Protein AF-A0A970CC12-F1 (afdb_monomer)

Foldseek 3Di:
DDDDDDQQQADFDDDDDDDDDDDDDPPPDQDDDFDQQARQDPPDDPCNNQPQWTADPVPRDIFGFDQWLVLLLVLSVLSQQPQDDPVVSQVSQCCRTRVVPADPPSVVRSSCVSNSRDDDPDPGDHLDDCVLCVVQLQQQCCVPVVDRPVPDTDGNNVSVVVSVVGDCPGSSNVSSCLLPDDLVPDDPVCSVVSVVVVVVSPDDRNAHPVRVVLVVVLVVCVVVVHDPVVSVVVSVVD

Sequence (238 aa):
MPDGSGLPFLLTARDSPAAAQTTDAPVPSAGWALRGVPAFSLSRPVAKVLPRALRSASDGNAYAIDPSFRTVLLCLRRLNDPDRSDLEKLLFLAGRFFLGNTPPDPDRMFADFVAGGMPAEADEPPLMDFEQDAGAIYASFRQQYRIDLLAEDLHWLAFLALLAGLGEDTPVGARARLRALDENRVAPEDRARVRRMKEQVAIRPRVSRAEQALLRELDRRLMAGEDPADILTQLGEV

Secondary structure (DSSP, 8-state):
----------PPPPP--------------S---BTTBPP--TTS-HHHHS-SEEE-TTT--EEE---BHHHHHHHHHHHT-TTS-HHHHHHHHHHHTSTT---SSHHHHHHHHHTTTPPP--SS--S--TTTTHHHHHHHHHHHT---TTT---BHHHHHHHHHT--TTSHHHHHHHHHH--GGGS-HHHHHHHHHHHHHHPPPP---HHHHHHHHHHHHHHHTT--HHHHHHHHTT-

Structure (mmCIF, N/CA/C/O backbone):
data_AF-A0A970CC12-F1
#
_entry.id   AF-A0A970CC12-F1
#
loop_
_atom_site.group_PDB
_atom_site.id
_atom_site.type_symbol
_atom_site.label_atom_id
_atom_site.label_alt_id
_atom_site.label_comp_id
_atom_site.label_asym_id
_atom_site.label_entity_id
_atom_site.label_seq_id
_atom_site.pdbx_PDB_ins_code
_atom_site.Cartn_x
_atom_site.Cartn_y
_atom_site.Cartn_z
_atom_site.occupancy
_atom_site.B_iso_or_equiv
_atom_site.auth_seq_id
_atom_site.auth_comp_id
_atom_site.auth_asym_id
_atom_site.auth_atom_id
_atom_site.pdbx_PDB_model_num
ATOM 1 N N . MET A 1 1 ? 18.455 3.951 21.336 1.00 35.53 1 MET A N 1
ATOM 2 C CA . MET A 1 1 ? 17.340 3.126 20.844 1.00 35.53 1 MET A CA 1
ATOM 3 C C . MET A 1 1 ? 16.294 4.095 20.328 1.00 35.53 1 MET A C 1
ATOM 5 O O . MET A 1 1 ? 15.827 4.867 21.152 1.00 35.53 1 MET A O 1
ATOM 9 N N . PRO A 1 2 ? 16.033 4.160 19.015 1.00 30.59 2 PRO A N 1
ATOM 10 C CA . PRO A 1 2 ? 14.797 4.728 18.508 1.00 30.59 2 PRO A CA 1
ATOM 11 C C . PRO A 1 2 ? 13.974 3.633 17.805 1.00 30.59 2 PRO A C 1
ATOM 13 O O . PRO A 1 2 ? 14.355 3.125 16.755 1.00 30.59 2 PRO A O 1
ATOM 16 N N . ASP A 1 3 ? 12.939 3.194 18.509 1.00 29.33 3 ASP A N 1
ATOM 17 C CA . ASP A 1 3 ? 11.519 3.341 18.173 1.00 29.33 3 ASP A CA 1
ATOM 18 C C . ASP A 1 3 ? 11.037 2.801 16.814 1.00 29.33 3 ASP A C 1
ATOM 20 O O . ASP A 1 3 ? 11.384 3.293 15.737 1.00 29.33 3 ASP A O 1
ATOM 24 N N . GLY A 1 4 ? 10.157 1.795 16.912 1.00 32.72 4 GLY A N 1
ATOM 25 C CA . GLY A 1 4 ? 9.468 1.096 15.829 1.00 32.72 4 GLY A CA 1
ATOM 26 C C . GLY A 1 4 ? 8.607 2.009 14.960 1.00 32.72 4 GLY A C 1
ATOM 27 O O . GLY A 1 4 ? 7.389 2.096 15.108 1.00 32.72 4 GLY A O 1
ATOM 28 N N . SER A 1 5 ? 9.258 2.650 14.000 1.00 31.72 5 SER A N 1
ATOM 29 C CA . SER A 1 5 ? 8.632 3.419 12.935 1.00 31.72 5 SER A CA 1
ATOM 30 C C . SER A 1 5 ? 8.126 2.457 11.861 1.00 31.72 5 SER A C 1
ATOM 32 O O . SER A 1 5 ? 8.835 2.068 10.934 1.00 31.72 5 SER A O 1
ATOM 34 N N . GLY A 1 6 ? 6.859 2.059 11.999 1.00 31.06 6 GLY A N 1
ATOM 35 C CA . GLY A 1 6 ? 6.089 1.548 10.872 1.00 31.06 6 GLY A CA 1
ATOM 36 C C . GLY A 1 6 ? 6.141 2.569 9.735 1.00 31.06 6 GLY A C 1
ATOM 37 O O . GLY A 1 6 ? 5.898 3.755 9.947 1.00 31.06 6 GLY A O 1
ATOM 38 N N . LEU A 1 7 ? 6.520 2.116 8.544 1.00 30.47 7 LEU A N 1
ATOM 39 C CA . LEU A 1 7 ? 6.669 2.972 7.371 1.00 30.47 7 LEU A CA 1
ATOM 40 C C . LEU A 1 7 ? 5.312 3.626 7.019 1.00 30.47 7 LEU A C 1
ATOM 42 O O . LEU A 1 7 ? 4.350 2.898 6.748 1.00 30.47 7 LEU A O 1
ATOM 46 N N . PRO A 1 8 ? 5.202 4.969 6.991 1.00 31.91 8 PRO A N 1
ATOM 47 C CA . PRO A 1 8 ? 3.985 5.645 6.563 1.00 31.91 8 PRO A CA 1
ATOM 48 C C . PRO A 1 8 ? 3.931 5.628 5.027 1.00 31.91 8 PRO A C 1
ATOM 50 O O . PRO A 1 8 ? 4.721 6.289 4.359 1.00 31.91 8 PRO A O 1
ATOM 53 N N . PHE A 1 9 ? 3.029 4.838 4.439 1.00 39.31 9 PHE A N 1
ATOM 54 C CA . PHE A 1 9 ? 2.869 4.719 2.978 1.00 39.31 9 PHE A CA 1
ATOM 55 C C . PHE A 1 9 ? 1.484 5.149 2.523 1.00 39.31 9 PHE A C 1
ATOM 57 O O . PHE A 1 9 ? 0.652 4.300 2.203 1.00 39.31 9 PHE A O 1
ATOM 64 N N . LEU A 1 10 ? 1.173 6.441 2.600 1.00 40.72 10 LEU A N 1
ATOM 65 C CA . LEU A 1 10 ? -0.215 6.878 2.507 1.00 40.72 10 LEU A CA 1
ATOM 66 C C . LEU A 1 10 ? -0.316 8.181 1.712 1.00 40.72 10 LEU A C 1
ATOM 68 O O . LEU A 1 10 ? 0.445 9.114 1.933 1.00 40.72 10 LEU A O 1
ATOM 72 N N . LEU A 1 11 ? -1.229 8.189 0.737 1.00 37.44 11 LEU A N 1
ATOM 73 C CA . LEU A 1 11 ? -1.559 9.358 -0.074 1.00 37.44 11 LEU A CA 1
ATOM 74 C C . LEU A 1 11 ? -2.307 10.362 0.822 1.00 37.44 11 LEU A C 1
ATOM 76 O O . LEU A 1 11 ? -3.365 10.026 1.362 1.00 37.44 11 LEU A O 1
ATOM 80 N N . THR A 1 12 ? -1.740 11.549 0.983 1.00 35.66 12 THR A N 1
ATOM 81 C CA . THR A 1 12 ? -2.232 12.677 1.791 1.00 35.66 12 THR A CA 1
ATOM 82 C C . THR A 1 12 ? -2.980 13.670 0.893 1.00 35.66 12 THR A C 1
ATOM 84 O O . THR A 1 12 ? -2.784 13.689 -0.330 1.00 35.66 12 THR A O 1
ATOM 87 N N . ALA A 1 13 ? -3.912 14.444 1.451 1.00 34.72 13 ALA A N 1
ATOM 88 C CA . ALA A 1 13 ? -4.721 15.386 0.681 1.00 34.72 13 ALA A CA 1
ATOM 89 C C . ALA A 1 13 ? -4.147 16.798 0.793 1.00 34.72 13 ALA A C 1
ATOM 91 O O . ALA A 1 13 ? -4.058 17.369 1.868 1.00 34.72 13 ALA A O 1
ATOM 92 N N . ARG A 1 14 ? -3.880 17.431 -0.353 1.00 33.31 14 ARG A N 1
ATOM 93 C CA . ARG A 1 14 ? -3.663 18.880 -0.399 1.00 33.31 14 ARG A CA 1
ATOM 94 C C . ARG A 1 14 ? -4.909 19.616 0.092 1.00 33.31 14 ARG A C 1
ATOM 96 O O . ARG A 1 14 ? -5.953 19.556 -0.557 1.00 33.31 14 ARG A O 1
ATOM 103 N N . ASP A 1 15 ? -4.762 20.401 1.150 1.00 30.66 15 ASP A N 1
ATOM 104 C CA . ASP A 1 15 ? -5.733 21.433 1.492 1.00 30.66 15 ASP A CA 1
ATOM 105 C C . ASP A 1 15 ? -5.682 22.572 0.453 1.00 30.66 15 ASP A C 1
ATOM 107 O O . ASP A 1 15 ? -4.636 23.153 0.150 1.00 30.66 15 ASP A O 1
ATOM 111 N N . SER A 1 16 ? -6.838 22.923 -0.102 1.00 29.50 16 SER A N 1
ATOM 112 C CA . SER A 1 16 ? -7.064 24.224 -0.735 1.00 29.50 16 SER A CA 1
ATOM 113 C C . SER A 1 16 ? -8.418 24.766 -0.285 1.00 29.50 16 SER A C 1
ATOM 115 O O . SER A 1 16 ? -9.422 24.056 -0.397 1.00 29.50 16 SER A O 1
ATOM 117 N N . PRO A 1 17 ? -8.490 26.008 0.227 1.00 39.06 17 PRO A N 1
ATOM 118 C CA . PRO A 1 17 ? -9.755 26.646 0.539 1.00 39.06 17 PRO A CA 1
ATOM 119 C C . PRO A 1 17 ? -10.372 27.258 -0.726 1.00 39.06 17 PRO A C 1
ATOM 121 O O . PRO A 1 17 ? -9.686 27.717 -1.637 1.00 39.06 17 PRO A O 1
ATOM 124 N N . ALA A 1 18 ? -11.701 27.254 -0.769 1.00 36.44 18 ALA A N 1
ATOM 125 C CA . ALA A 1 18 ? -12.499 27.746 -1.880 1.00 36.44 18 ALA A CA 1
ATOM 126 C C . ALA A 1 18 ? -12.473 29.281 -2.009 1.00 36.44 18 ALA A C 1
ATOM 128 O O . ALA A 1 18 ? -12.724 29.978 -1.030 1.00 36.44 18 ALA A O 1
ATOM 129 N N . ALA A 1 19 ? -12.309 29.787 -3.236 1.00 28.11 19 ALA A N 1
ATOM 130 C CA . ALA A 1 19 ? -13.084 30.904 -3.788 1.00 28.11 19 ALA A CA 1
ATOM 131 C C . 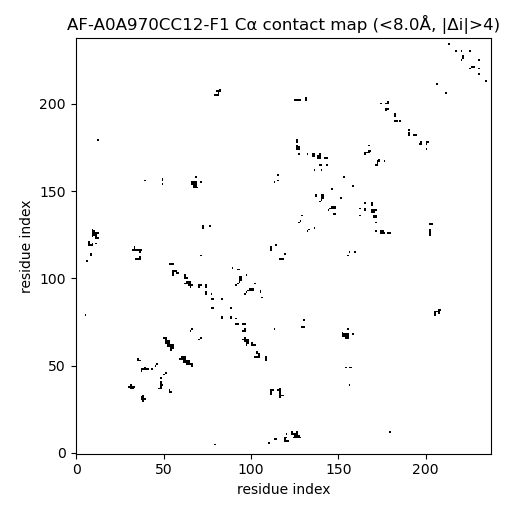ALA A 1 19 ? -12.858 31.005 -5.305 1.00 28.11 19 ALA A C 1
ATOM 133 O O . ALA A 1 19 ? -11.742 30.871 -5.799 1.00 28.11 19 ALA A O 1
ATOM 134 N N . ALA A 1 20 ? -13.942 31.238 -6.041 1.00 38.50 20 ALA A N 1
ATOM 135 C CA . ALA A 1 20 ? -13.957 31.382 -7.487 1.00 38.50 20 ALA A CA 1
ATOM 136 C C . ALA A 1 20 ? -13.045 32.519 -7.981 1.00 38.50 20 ALA A C 1
ATOM 138 O O . ALA A 1 20 ? -13.182 33.663 -7.549 1.00 38.50 20 ALA A O 1
ATOM 139 N N . GLN A 1 21 ? -12.182 32.197 -8.944 1.00 28.36 21 GLN A N 1
ATOM 140 C CA . GLN A 1 21 ? -11.724 33.077 -10.018 1.00 28.36 21 GLN A CA 1
ATOM 141 C C . GLN A 1 21 ? -11.066 32.208 -11.095 1.00 28.36 21 GLN A C 1
ATOM 143 O O . GLN A 1 21 ? -10.241 31.348 -10.801 1.00 28.36 21 GLN A O 1
ATOM 148 N N . THR A 1 22 ? -11.490 32.402 -12.340 1.00 39.34 22 THR A N 1
ATOM 149 C CA . THR A 1 22 ? -10.873 31.853 -13.550 1.00 39.34 22 THR A CA 1
ATOM 150 C C . THR A 1 22 ? -9.410 32.271 -13.624 1.00 39.34 22 THR A C 1
ATOM 152 O O . THR A 1 22 ? -9.101 33.343 -14.137 1.00 39.34 22 THR A O 1
ATOM 155 N N . THR A 1 23 ? -8.526 31.410 -13.137 1.00 30.52 23 THR A N 1
ATOM 156 C CA . THR A 1 23 ? -7.091 31.495 -13.383 1.00 30.52 23 THR A CA 1
ATOM 157 C C . THR A 1 23 ? -6.570 30.073 -13.498 1.00 30.52 23 THR A C 1
ATOM 159 O O . THR A 1 23 ? -6.829 29.242 -12.632 1.00 30.52 23 THR A O 1
ATOM 162 N N . ASP A 1 24 ? -5.909 29.821 -14.622 1.00 31.23 24 ASP A N 1
ATOM 163 C CA . ASP A 1 24 ? -5.143 28.636 -15.000 1.00 31.23 24 ASP A CA 1
ATOM 164 C C . ASP A 1 24 ? -4.677 27.814 -13.782 1.00 31.23 24 ASP A C 1
ATOM 166 O O . ASP A 1 24 ? -3.730 28.180 -13.082 1.00 31.23 24 ASP A O 1
ATOM 170 N N . ALA A 1 25 ? -5.393 26.726 -13.476 1.00 26.36 25 ALA A N 1
ATOM 171 C CA . ALA A 1 25 ? -4.950 25.789 -12.454 1.00 26.36 25 ALA A CA 1
ATOM 172 C C . ALA A 1 25 ? -3.634 25.182 -12.956 1.00 26.36 25 ALA A C 1
ATOM 174 O O . ALA A 1 25 ? -3.619 24.647 -14.068 1.00 26.36 25 ALA A O 1
ATOM 175 N N . PRO A 1 26 ? -2.525 25.245 -12.197 1.00 29.31 26 PRO A N 1
ATOM 176 C CA . PRO A 1 26 ? -1.284 24.670 -12.670 1.00 29.31 26 PRO A CA 1
ATOM 177 C C . PRO A 1 26 ? -1.488 23.162 -12.784 1.00 29.31 26 PRO A C 1
ATOM 179 O O . PRO A 1 26 ? -1.600 22.454 -11.781 1.00 29.31 26 PRO A O 1
ATOM 182 N N . VAL A 1 27 ? -1.540 22.675 -14.024 1.00 31.31 27 VAL A N 1
ATOM 183 C CA . VAL A 1 27 ? -1.312 21.267 -14.344 1.00 31.31 27 VAL A CA 1
ATOM 184 C C . VAL A 1 27 ? -0.022 20.888 -13.612 1.00 31.31 27 VAL A C 1
ATOM 186 O O . VAL A 1 27 ? 0.997 21.541 -13.860 1.00 31.31 27 VAL A O 1
ATOM 189 N N . PRO A 1 28 ? -0.028 19.920 -12.674 1.00 32.25 28 PRO A N 1
ATOM 190 C CA . PRO A 1 28 ? 1.183 19.571 -11.951 1.00 32.25 28 PRO A CA 1
ATOM 191 C C . PRO A 1 28 ? 2.231 19.153 -12.981 1.00 32.25 28 PRO A C 1
ATOM 193 O O . PRO A 1 28 ? 2.043 18.206 -13.748 1.00 32.25 28 PRO A O 1
ATOM 196 N N . SER A 1 29 ? 3.291 19.952 -13.062 1.00 34.06 29 SER A N 1
ATOM 197 C CA . SER A 1 29 ? 4.298 19.855 -14.101 1.00 34.06 29 SER A CA 1
ATOM 198 C C . SER A 1 29 ? 4.995 18.502 -14.020 1.00 34.06 29 SER A C 1
ATOM 200 O O . SER A 1 29 ? 5.514 18.081 -12.986 1.00 34.06 29 SER A O 1
ATOM 202 N N . ALA A 1 30 ? 4.984 17.800 -15.151 1.00 38.66 30 ALA A N 1
ATOM 203 C CA . ALA A 1 30 ? 5.699 16.556 -15.357 1.00 38.66 30 ALA A CA 1
ATOM 204 C C . ALA A 1 30 ? 7.206 16.788 -15.161 1.00 38.66 30 ALA A C 1
ATOM 206 O O . ALA A 1 30 ? 7.888 17.316 -16.037 1.00 38.66 30 ALA A O 1
ATOM 207 N N . GLY A 1 31 ? 7.728 16.402 -13.997 1.00 35.94 31 GLY A N 1
ATOM 208 C CA . GLY A 1 31 ? 9.137 16.603 -13.675 1.00 35.94 31 GLY A CA 1
ATOM 209 C C . GLY A 1 31 ? 9.559 16.007 -12.338 1.00 35.94 31 GLY A C 1
ATOM 210 O O . GLY A 1 31 ? 10.237 16.674 -11.570 1.00 35.94 31 GLY A O 1
ATOM 211 N N . TRP A 1 32 ? 9.166 14.771 -12.026 1.00 39.62 32 TRP A N 1
ATOM 212 C CA . TRP A 1 32 ? 9.593 14.126 -10.784 1.00 39.62 32 TRP A CA 1
ATOM 213 C C . TRP A 1 32 ? 10.889 13.335 -11.003 1.00 39.62 32 TRP A C 1
ATOM 215 O O . TRP A 1 32 ? 10.886 12.211 -11.483 1.00 39.62 32 TRP A O 1
ATOM 225 N N . ALA A 1 33 ? 12.043 13.915 -10.692 1.00 36.12 33 ALA A N 1
ATOM 226 C CA . ALA A 1 33 ? 13.248 13.120 -10.470 1.00 36.12 33 ALA A CA 1
ATOM 227 C C . ALA A 1 33 ? 13.437 13.006 -8.961 1.00 36.12 33 ALA A C 1
ATOM 229 O O . ALA A 1 33 ? 13.822 13.980 -8.318 1.00 36.12 33 ALA A O 1
ATOM 230 N N . LEU A 1 34 ? 13.128 11.840 -8.394 1.00 42.06 34 LEU A N 1
ATOM 231 C CA . LEU A 1 34 ? 13.179 11.638 -6.954 1.00 42.06 34 LEU A CA 1
ATOM 232 C C . LEU A 1 34 ? 13.952 10.357 -6.604 1.00 42.06 34 LEU A C 1
ATOM 234 O O . LEU A 1 34 ? 13.791 9.323 -7.242 1.00 42.06 34 LEU A O 1
ATOM 238 N N . ARG A 1 35 ? 14.865 10.492 -5.633 1.00 52.12 35 ARG A N 1
ATOM 239 C CA . ARG A 1 35 ? 15.719 9.470 -4.984 1.00 52.12 35 ARG A CA 1
ATOM 240 C C . ARG A 1 35 ? 15.737 8.087 -5.653 1.00 52.12 35 ARG A C 1
ATOM 242 O O . ARG A 1 35 ? 15.016 7.183 -5.261 1.00 52.12 35 ARG A O 1
ATOM 249 N N . GLY A 1 36 ? 16.598 7.913 -6.656 1.00 54.62 36 GLY A N 1
ATOM 250 C CA . GLY A 1 36 ? 16.910 6.596 -7.234 1.00 54.62 36 GLY A CA 1
ATOM 251 C C . GLY A 1 36 ? 15.789 5.911 -8.034 1.00 54.62 36 GLY A C 1
ATOM 252 O O . GLY A 1 36 ? 16.096 4.992 -8.795 1.00 54.62 36 GLY A O 1
ATOM 253 N N . VAL A 1 37 ? 14.535 6.371 -7.941 1.00 57.72 37 VAL A N 1
ATOM 254 C CA . VAL A 1 37 ? 13.394 5.885 -8.726 1.00 57.72 37 VAL A CA 1
ATOM 255 C C . VAL A 1 37 ? 13.162 6.839 -9.906 1.00 57.72 37 VAL A C 1
ATOM 257 O O . VAL A 1 37 ? 12.995 8.046 -9.731 1.00 57.72 37 VAL A O 1
ATOM 260 N N . PRO A 1 38 ? 13.207 6.346 -11.149 1.00 61.50 38 PRO A N 1
ATOM 261 C CA . PRO A 1 38 ? 13.155 7.212 -12.315 1.00 61.50 38 PRO A CA 1
ATOM 262 C C . PRO A 1 38 ? 11.743 7.726 -12.602 1.00 61.50 38 PRO A C 1
ATOM 264 O O . PRO A 1 38 ? 10.789 6.956 -12.556 1.00 61.50 38 PRO A O 1
ATOM 267 N N . ALA A 1 39 ? 11.652 8.996 -13.019 1.00 64.19 39 ALA A N 1
ATOM 268 C CA . ALA A 1 39 ? 10.413 9.622 -13.480 1.00 64.19 39 ALA A CA 1
ATOM 269 C C . ALA A 1 39 ? 9.620 8.748 -14.463 1.00 64.19 39 ALA A C 1
ATOM 271 O O . ALA A 1 39 ? 10.160 8.354 -15.504 1.00 64.19 39 ALA A O 1
ATOM 272 N N . PHE A 1 40 ? 8.335 8.522 -14.182 1.00 71.81 40 PHE A N 1
ATOM 273 C CA . PHE A 1 40 ? 7.405 7.822 -15.054 1.00 71.81 40 PHE A CA 1
ATOM 274 C C . PHE A 1 40 ? 7.180 8.690 -16.277 1.00 71.81 40 PHE A C 1
ATOM 276 O O . PHE A 1 40 ? 6.662 9.803 -16.201 1.00 71.81 40 PHE A O 1
ATOM 283 N N . SER A 1 41 ? 7.667 8.201 -17.409 1.00 79.44 41 SER A N 1
ATOM 284 C CA . SER A 1 41 ? 7.795 8.983 -18.625 1.00 79.44 41 SER A CA 1
ATOM 285 C C . SER A 1 41 ? 7.592 8.078 -19.823 1.00 79.44 41 SER A C 1
ATOM 287 O O . SER A 1 41 ? 8.348 7.135 -20.027 1.00 79.44 41 SER A O 1
ATOM 289 N N . LEU A 1 42 ? 6.592 8.391 -20.644 1.00 85.69 42 LEU A N 1
ATOM 290 C CA . LEU A 1 42 ? 6.291 7.613 -21.847 1.00 85.69 42 LEU A CA 1
ATOM 291 C C . LEU A 1 42 ? 7.337 7.792 -22.958 1.00 85.69 42 LEU A C 1
ATOM 293 O O . LEU A 1 42 ? 7.384 6.993 -23.886 1.00 85.69 42 LEU A O 1
ATOM 297 N N . SER A 1 43 ? 8.185 8.821 -22.873 1.00 88.88 43 SER A N 1
ATOM 298 C CA . SER A 1 43 ? 9.258 9.070 -23.843 1.00 88.88 43 SER A CA 1
ATOM 299 C C . SER A 1 43 ? 10.569 8.359 -23.500 1.00 88.88 43 SER A C 1
ATOM 301 O O . SER A 1 43 ? 11.507 8.380 -24.297 1.00 88.88 43 SER A O 1
ATOM 303 N N . ARG A 1 44 ? 10.667 7.731 -22.322 1.00 85.25 44 ARG A N 1
ATOM 304 C CA . ARG A 1 44 ? 11.861 6.997 -21.888 1.00 85.25 44 ARG A CA 1
ATOM 305 C C . ARG A 1 44 ? 11.733 5.501 -22.187 1.00 85.25 44 ARG A C 1
ATOM 307 O O . ARG A 1 44 ? 10.626 4.969 -22.198 1.00 85.25 44 ARG A O 1
ATOM 314 N N . PRO A 1 45 ? 12.861 4.787 -22.366 1.00 86.31 45 PRO A N 1
ATOM 315 C CA . PRO A 1 45 ? 12.834 3.335 -22.504 1.00 86.31 45 PRO A CA 1
ATOM 316 C C . PRO A 1 45 ? 12.153 2.673 -21.304 1.00 86.31 45 PRO A C 1
ATOM 318 O O . PRO A 1 45 ? 12.401 3.069 -20.166 1.00 86.31 45 PRO A O 1
ATOM 321 N N . VAL A 1 46 ? 11.385 1.607 -21.540 1.00 85.44 46 VAL A N 1
ATOM 322 C CA . VAL A 1 46 ? 10.642 0.880 -20.492 1.00 85.44 46 VAL A CA 1
ATOM 323 C C . VAL A 1 46 ? 11.536 0.496 -19.311 1.00 85.44 46 VAL A C 1
ATOM 325 O O . VAL A 1 46 ? 11.162 0.723 -18.170 1.00 85.44 46 VAL A O 1
ATOM 328 N N . ALA A 1 47 ? 12.759 0.019 -19.558 1.00 84.25 47 ALA A N 1
ATOM 329 C CA . ALA A 1 47 ? 13.703 -0.355 -18.497 1.00 84.25 47 ALA A CA 1
ATOM 330 C C . ALA A 1 47 ? 14.146 0.820 -17.600 1.00 84.25 47 ALA A C 1
ATOM 332 O O . ALA A 1 47 ? 14.617 0.610 -16.484 1.00 84.25 47 ALA A O 1
ATOM 333 N N . LYS A 1 48 ? 14.023 2.060 -18.089 1.00 81.50 48 LYS A N 1
ATOM 334 C CA . LYS A 1 48 ? 14.271 3.287 -17.325 1.00 81.50 48 LYS A CA 1
ATOM 335 C C . LYS A 1 48 ? 13.020 3.816 -16.640 1.00 81.50 48 LYS A C 1
ATOM 337 O O . LYS A 1 48 ? 13.163 4.732 -15.857 1.00 81.50 48 LYS A O 1
ATOM 342 N 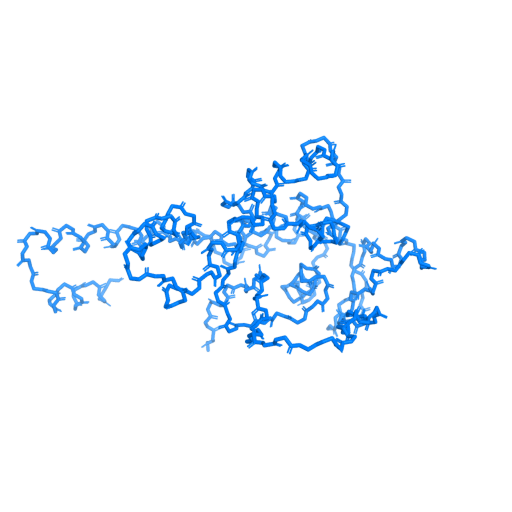N . VAL A 1 49 ? 11.834 3.308 -16.949 1.00 85.38 49 VAL A N 1
ATOM 343 C CA . VAL A 1 49 ? 10.557 3.752 -16.365 1.00 85.38 49 VAL A CA 1
ATOM 344 C C . VAL A 1 49 ? 10.058 2.738 -15.343 1.00 85.38 49 VAL A C 1
ATOM 346 O O . VAL 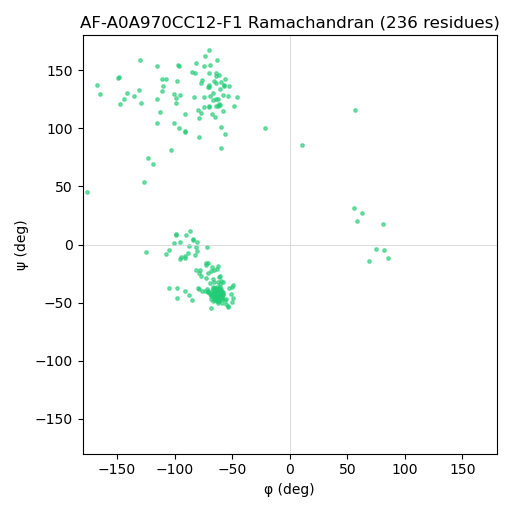A 1 49 ? 9.534 3.106 -14.302 1.00 85.38 49 VAL A O 1
ATOM 349 N N . LEU A 1 50 ? 10.260 1.457 -15.638 1.00 91.44 50 LEU A N 1
ATOM 350 C CA . LEU A 1 50 ? 9.820 0.296 -14.878 1.00 91.44 50 LEU A CA 1
ATOM 351 C C . LEU A 1 50 ? 11.060 -0.551 -14.530 1.00 91.44 50 LEU A C 1
ATOM 353 O O . LEU A 1 50 ? 11.338 -1.555 -15.198 1.00 91.44 50 LEU A O 1
ATOM 357 N N . PRO A 1 51 ? 11.887 -0.097 -13.566 1.00 92.19 51 PRO A N 1
ATOM 358 C CA . PRO A 1 51 ? 13.146 -0.748 -13.244 1.00 92.19 51 PRO A CA 1
ATOM 359 C C . PRO A 1 51 ? 12.916 -2.099 -12.557 1.00 92.19 51 PRO A C 1
ATOM 361 O O . PRO A 1 51 ? 12.155 -2.211 -11.604 1.00 92.19 51 PRO A O 1
ATOM 364 N N . ARG A 1 52 ? 13.662 -3.120 -12.990 1.00 95.12 52 ARG A N 1
ATOM 365 C CA . ARG A 1 52 ? 13.722 -4.439 -12.323 1.00 95.12 52 ARG A CA 1
ATOM 366 C C . ARG A 1 52 ? 14.951 -4.605 -11.425 1.00 95.12 52 ARG A C 1
ATOM 368 O O . ARG A 1 52 ? 15.245 -5.704 -10.970 1.00 95.12 52 ARG A O 1
ATOM 375 N N . ALA A 1 53 ? 15.688 -3.520 -11.210 1.00 94.56 53 ALA A N 1
ATOM 376 C CA . ALA A 1 53 ? 16.803 -3.451 -10.283 1.00 94.56 53 ALA A CA 1
ATOM 377 C C . ALA A 1 53 ? 16.909 -2.038 -9.704 1.00 94.56 53 ALA A C 1
ATOM 379 O O . ALA A 1 53 ? 16.679 -1.058 -10.416 1.00 94.56 53 ALA A O 1
ATOM 380 N N . LEU A 1 54 ? 17.285 -1.944 -8.434 1.00 92.00 54 LEU A N 1
ATOM 381 C CA . LEU A 1 54 ? 17.486 -0.691 -7.709 1.00 92.00 54 LEU A CA 1
ATOM 382 C C . LEU A 1 54 ? 18.955 -0.550 -7.321 1.00 92.00 54 LEU A C 1
ATOM 384 O O . LEU A 1 54 ? 19.659 -1.548 -7.184 1.00 92.00 54 LEU A O 1
ATOM 388 N N . ARG A 1 55 ? 19.430 0.685 -7.158 1.00 91.75 55 ARG A N 1
ATOM 389 C CA . ARG A 1 55 ? 20.799 0.949 -6.702 1.00 91.75 55 ARG A CA 1
ATOM 390 C C . ARG A 1 55 ? 20.802 1.297 -5.223 1.00 91.75 55 ARG A C 1
ATOM 392 O O . ARG A 1 55 ? 20.043 2.175 -4.822 1.00 91.75 55 ARG A O 1
ATOM 399 N N . SER A 1 56 ? 21.656 0.630 -4.456 1.00 92.62 56 SER A N 1
ATOM 400 C CA . SER A 1 56 ? 21.889 0.965 -3.053 1.00 92.62 56 SER A CA 1
ATOM 401 C C . SER A 1 56 ? 22.645 2.286 -2.951 1.00 92.62 56 SER A C 1
ATOM 403 O O . SER A 1 56 ? 23.592 2.536 -3.705 1.00 92.62 56 SER A O 1
ATOM 405 N N . ALA A 1 57 ? 22.228 3.143 -2.019 1.00 89.31 57 ALA A N 1
ATOM 406 C CA . ALA A 1 57 ? 22.953 4.378 -1.730 1.00 89.31 57 ALA A CA 1
ATOM 407 C C . ALA A 1 57 ? 24.200 4.119 -0.869 1.00 89.31 57 ALA A C 1
ATOM 409 O O . ALA A 1 57 ? 25.120 4.935 -0.873 1.00 89.31 57 ALA A O 1
ATOM 410 N N . SER A 1 58 ? 24.226 2.998 -0.144 1.00 91.62 58 SER A N 1
ATOM 411 C CA . SER A 1 58 ? 25.305 2.640 0.777 1.00 91.62 58 SER A CA 1
ATOM 412 C C . SER A 1 58 ? 26.530 2.066 0.066 1.00 91.62 58 SER A C 1
ATOM 414 O O . SER A 1 58 ? 27.649 2.367 0.472 1.00 91.62 58 SER A O 1
ATOM 416 N N . ASP A 1 59 ? 26.346 1.261 -0.986 1.00 93.94 59 ASP A N 1
ATOM 417 C CA . ASP A 1 59 ? 27.462 0.619 -1.701 1.00 93.94 59 ASP A CA 1
ATOM 418 C C . ASP A 1 59 ? 27.498 0.887 -3.220 1.00 93.94 59 ASP A C 1
ATOM 420 O O . ASP A 1 59 ? 28.457 0.513 -3.895 1.00 93.94 59 ASP A O 1
ATOM 424 N N . GLY A 1 60 ? 26.478 1.554 -3.774 1.00 91.88 60 GLY A N 1
ATOM 425 C CA . GLY A 1 60 ? 26.380 1.890 -5.199 1.00 91.88 60 GLY A CA 1
ATOM 426 C C . GLY A 1 60 ? 26.027 0.717 -6.127 1.00 91.88 60 GLY A C 1
ATOM 427 O O . GLY A 1 60 ? 25.829 0.927 -7.338 1.00 91.88 60 GLY A O 1
ATOM 428 N N . ASN A 1 61 ? 25.914 -0.503 -5.596 1.00 94.44 61 ASN A N 1
ATOM 429 C CA . ASN A 1 61 ? 25.640 -1.709 -6.367 1.00 94.44 61 ASN A CA 1
ATOM 430 C C . ASN A 1 61 ? 24.174 -1.770 -6.805 1.00 94.44 61 ASN A C 1
ATOM 432 O O . ASN A 1 61 ? 23.279 -1.183 -6.194 1.00 94.44 61 ASN A O 1
ATOM 436 N N . ALA A 1 62 ? 23.931 -2.472 -7.915 1.00 94.44 62 ALA A N 1
ATOM 437 C CA . ALA A 1 62 ? 22.588 -2.713 -8.426 1.00 94.44 62 ALA A CA 1
ATOM 438 C C . ALA A 1 62 ? 22.069 -4.069 -7.935 1.00 94.44 62 ALA A C 1
ATOM 440 O O . ALA A 1 62 ? 22.712 -5.097 -8.138 1.00 94.44 62 ALA A O 1
ATOM 441 N N . TYR A 1 63 ? 20.874 -4.061 -7.359 1.00 95.56 63 TYR A N 1
ATOM 442 C CA . TYR A 1 63 ? 20.200 -5.221 -6.795 1.00 95.56 63 TYR A CA 1
ATOM 443 C C . TYR A 1 63 ? 18.932 -5.507 -7.586 1.00 95.56 63 TYR A C 1
ATOM 445 O O . TYR A 1 63 ? 18.099 -4.617 -7.760 1.00 95.56 63 TYR A O 1
ATOM 453 N N . ALA A 1 64 ? 18.798 -6.734 -8.091 1.00 97.19 64 ALA A N 1
ATOM 454 C CA . ALA A 1 64 ? 17.586 -7.173 -8.771 1.00 97.19 64 ALA A CA 1
ATOM 455 C C . ALA A 1 64 ? 16.403 -7.190 -7.797 1.00 97.19 64 ALA A C 1
ATOM 457 O O . ALA A 1 64 ? 16.562 -7.521 -6.623 1.00 97.19 64 ALA A O 1
ATOM 458 N N . ILE A 1 65 ? 15.222 -6.849 -8.305 1.00 97.19 65 ILE A N 1
ATOM 459 C CA . ILE A 1 65 ? 13.984 -6.851 -7.532 1.00 97.19 65 ILE A CA 1
ATOM 460 C C . ILE A 1 65 ? 12.880 -7.603 -8.273 1.00 97.19 65 ILE A C 1
ATOM 462 O O . ILE A 1 65 ? 12.913 -7.736 -9.501 1.00 97.19 65 ILE A O 1
ATOM 466 N N . ASP A 1 66 ? 11.869 -8.046 -7.534 1.00 98.12 66 ASP A N 1
ATOM 467 C CA . ASP A 1 66 ? 10.564 -8.383 -8.094 1.00 98.12 66 ASP A CA 1
ATOM 468 C C . ASP A 1 66 ? 9.603 -7.190 -7.934 1.00 98.12 66 ASP A C 1
ATOM 470 O O . ASP A 1 66 ? 9.043 -6.981 -6.853 1.00 98.12 66 ASP A O 1
ATOM 474 N N . PRO A 1 67 ? 9.401 -6.396 -9.002 1.00 96.94 67 PRO A N 1
ATOM 475 C CA . PRO A 1 67 ? 8.595 -5.191 -8.940 1.00 96.94 67 PRO A CA 1
ATOM 476 C C . PRO A 1 67 ? 7.103 -5.449 -9.180 1.00 96.94 67 PRO A C 1
ATOM 478 O O . PRO A 1 67 ? 6.376 -4.486 -9.426 1.00 96.94 67 PRO A O 1
ATOM 481 N N . SER A 1 68 ? 6.624 -6.700 -9.193 1.00 98.00 68 SER A N 1
ATOM 482 C CA . SER A 1 68 ? 5.187 -6.965 -9.332 1.00 98.00 68 SER A CA 1
ATOM 483 C C . SER A 1 68 ? 4.411 -6.256 -8.221 1.00 98.00 68 SER A C 1
ATOM 485 O O . SER A 1 68 ? 4.792 -6.297 -7.046 1.00 98.00 68 SER A O 1
ATOM 487 N N . PHE A 1 69 ? 3.284 -5.632 -8.566 1.00 97.81 69 PHE A N 1
ATOM 488 C CA . PHE A 1 69 ? 2.425 -5.007 -7.564 1.00 97.81 69 PHE A CA 1
ATOM 489 C C . PHE A 1 69 ? 1.959 -6.020 -6.508 1.00 97.81 69 PHE A C 1
ATOM 491 O O . PHE A 1 69 ? 1.859 -5.678 -5.335 1.00 97.81 69 PHE A O 1
ATOM 498 N N . ARG A 1 70 ? 1.765 -7.293 -6.885 1.00 97.62 70 ARG A N 1
ATOM 499 C CA . ARG A 1 70 ? 1.395 -8.370 -5.952 1.00 97.62 70 ARG A CA 1
ATOM 500 C C . ARG A 1 70 ? 2.493 -8.618 -4.928 1.00 97.62 70 ARG A C 1
ATOM 502 O O . ARG A 1 70 ? 2.205 -8.824 -3.752 1.00 97.62 70 ARG A O 1
ATOM 509 N N . THR A 1 71 ? 3.745 -8.582 -5.373 1.00 97.94 71 THR A N 1
ATOM 510 C CA . THR A 1 71 ? 4.923 -8.715 -4.515 1.00 97.94 71 THR A CA 1
ATOM 511 C C . THR A 1 71 ? 4.997 -7.575 -3.517 1.00 97.94 71 THR A C 1
ATOM 513 O O . THR A 1 71 ? 5.130 -7.820 -2.319 1.00 97.94 71 THR A O 1
ATOM 516 N N . VAL A 1 72 ? 4.843 -6.340 -3.993 1.00 97.56 72 VAL A N 1
ATOM 517 C CA . VAL A 1 72 ? 4.886 -5.155 -3.134 1.00 97.56 72 VAL A CA 1
ATOM 518 C C . VAL A 1 72 ? 3.750 -5.166 -2.111 1.00 97.56 72 VAL A C 1
ATOM 520 O O . VAL A 1 72 ? 4.016 -5.011 -0.922 1.00 97.56 72 VAL A O 1
ATOM 523 N N . LEU A 1 73 ? 2.511 -5.433 -2.535 1.00 97.06 73 LEU A N 1
ATOM 524 C CA . LEU A 1 73 ? 1.357 -5.538 -1.635 1.00 97.06 73 LEU A CA 1
ATOM 525 C C . LEU A 1 73 ? 1.546 -6.636 -0.583 1.00 97.06 73 LEU A C 1
ATOM 527 O O . LEU A 1 73 ? 1.255 -6.434 0.597 1.00 97.06 73 LEU A O 1
ATOM 531 N N . LEU A 1 74 ? 2.088 -7.787 -0.987 1.00 96.75 74 LEU A N 1
ATOM 532 C CA . LEU A 1 74 ? 2.390 -8.880 -0.072 1.00 96.75 74 LEU A CA 1
ATOM 533 C C . LEU A 1 74 ? 3.457 -8.486 0.961 1.00 96.75 74 LEU A C 1
ATOM 535 O O . LEU A 1 74 ? 3.300 -8.812 2.139 1.00 96.75 74 LEU A O 1
ATOM 539 N N . CYS A 1 75 ? 4.512 -7.786 0.538 1.00 97.50 75 CYS A N 1
ATOM 540 C CA . CYS A 1 75 ? 5.519 -7.237 1.441 1.00 97.50 75 CYS A CA 1
ATOM 541 C C . CYS A 1 75 ? 4.896 -6.219 2.402 1.00 97.50 75 CYS A C 1
ATOM 543 O O . CYS A 1 75 ? 5.039 -6.389 3.606 1.00 97.50 75 CYS A O 1
ATOM 545 N N . LEU A 1 76 ? 4.130 -5.237 1.913 1.00 95.56 76 LEU A N 1
ATOM 546 C CA . LEU A 1 76 ? 3.462 -4.235 2.756 1.00 95.56 76 LEU A CA 1
ATOM 547 C C . LEU A 1 76 ? 2.574 -4.886 3.823 1.00 95.56 76 LEU A C 1
ATOM 549 O O . LEU A 1 76 ? 2.686 -4.561 5.004 1.00 95.56 76 LEU A O 1
ATOM 553 N N . ARG A 1 77 ? 1.750 -5.867 3.436 1.00 94.69 77 ARG A N 1
ATOM 554 C CA . ARG A 1 77 ? 0.905 -6.626 4.370 1.00 94.69 77 ARG A CA 1
ATOM 555 C C . ARG A 1 77 ? 1.728 -7.316 5.459 1.00 94.69 77 ARG A C 1
ATOM 557 O O . ARG A 1 77 ? 1.307 -7.347 6.610 1.00 94.69 77 ARG A O 1
ATOM 564 N N . ARG A 1 78 ? 2.883 -7.884 5.101 1.00 95.12 78 ARG A N 1
ATOM 565 C CA . ARG A 1 78 ? 3.756 -8.622 6.026 1.00 95.12 78 ARG A CA 1
ATOM 566 C C . ARG A 1 78 ? 4.552 -7.703 6.950 1.00 95.12 78 ARG A C 1
ATOM 568 O O . ARG A 1 78 ? 4.714 -8.027 8.120 1.00 95.12 78 ARG A O 1
ATOM 575 N N . LEU A 1 79 ? 5.055 -6.590 6.426 1.00 93.69 79 LEU A N 1
ATOM 576 C CA . LEU A 1 79 ? 5.826 -5.604 7.184 1.00 93.69 79 LEU A CA 1
ATOM 577 C C . LEU A 1 79 ? 4.940 -4.859 8.193 1.00 93.69 79 LEU A C 1
ATOM 579 O O . LEU A 1 79 ? 5.385 -4.575 9.304 1.00 93.69 79 LEU A O 1
ATOM 583 N N . ASN A 1 80 ? 3.669 -4.643 7.842 1.00 91.81 80 ASN A N 1
ATOM 584 C CA . ASN A 1 80 ? 2.665 -4.028 8.711 1.00 91.81 80 ASN A CA 1
ATOM 585 C C . ASN A 1 80 ? 1.989 -5.015 9.681 1.00 91.81 80 ASN A C 1
ATOM 587 O O . ASN A 1 80 ? 1.063 -4.622 10.385 1.00 91.81 80 ASN A O 1
ATOM 591 N N . ASP A 1 81 ? 2.404 -6.285 9.714 1.00 93.69 81 ASP A N 1
ATOM 592 C CA . ASP A 1 81 ? 1.887 -7.280 10.657 1.00 93.69 81 ASP A CA 1
ATOM 593 C C . ASP A 1 81 ? 2.516 -7.040 12.048 1.00 93.69 81 ASP A C 1
ATOM 595 O O . ASP A 1 81 ? 3.737 -7.193 12.197 1.00 93.69 81 ASP A O 1
ATOM 599 N N . PRO A 1 82 ? 1.724 -6.630 13.059 1.00 93.31 82 PRO A N 1
ATOM 600 C CA . PRO A 1 82 ? 2.241 -6.294 14.383 1.00 93.31 82 PRO A CA 1
ATOM 601 C C . PRO A 1 82 ? 2.674 -7.532 15.182 1.00 93.31 82 PRO A C 1
ATOM 603 O O . PRO A 1 82 ? 3.418 -7.398 16.146 1.00 93.31 82 PRO A O 1
ATOM 606 N N . ASP A 1 83 ? 2.266 -8.738 14.771 1.00 93.88 83 ASP A N 1
ATOM 607 C CA . ASP A 1 83 ? 2.656 -9.991 15.431 1.00 93.88 83 ASP A CA 1
ATOM 608 C C . ASP A 1 83 ? 4.025 -10.514 14.954 1.00 93.88 83 ASP A C 1
ATOM 610 O O . ASP A 1 83 ? 4.424 -11.627 15.306 1.00 93.88 83 ASP A O 1
ATOM 614 N N . ARG A 1 84 ? 4.733 -9.762 14.101 1.00 93.44 84 ARG A N 1
ATOM 615 C CA . ARG A 1 84 ? 5.989 -10.199 13.477 1.00 93.44 84 ARG A CA 1
ATOM 616 C C . ARG A 1 84 ? 7.182 -9.455 14.004 1.00 93.44 84 ARG A C 1
ATOM 618 O O . ARG A 1 84 ? 7.176 -8.228 14.059 1.00 93.44 84 ARG A O 1
ATOM 625 N N . SER A 1 85 ? 8.240 -10.213 14.259 1.00 95.00 85 SER A N 1
ATOM 626 C CA . SER A 1 85 ? 9.540 -9.641 14.588 1.00 95.00 85 SER A CA 1
ATOM 627 C C . SER A 1 85 ? 10.174 -8.945 13.381 1.00 95.00 85 SER A C 1
ATOM 629 O O . SER A 1 85 ? 9.935 -9.314 12.225 1.00 95.00 85 SER A O 1
ATOM 631 N N . ASP A 1 86 ? 11.049 -7.981 13.653 1.00 93.19 86 ASP A N 1
ATOM 632 C CA . ASP A 1 86 ? 11.791 -7.261 12.615 1.00 93.19 86 ASP A CA 1
ATOM 633 C C . ASP A 1 86 ? 12.676 -8.196 11.783 1.00 93.19 86 ASP A C 1
ATOM 635 O O . ASP A 1 86 ? 12.788 -8.034 10.570 1.00 93.19 86 ASP A O 1
ATOM 639 N N . LEU A 1 87 ? 13.227 -9.248 12.398 1.00 93.44 87 LEU A N 1
ATOM 640 C CA . LEU A 1 87 ? 14.001 -10.261 11.681 1.00 93.44 87 LEU A CA 1
ATOM 641 C C . LEU A 1 87 ? 13.140 -11.032 10.669 1.00 93.44 87 LEU A C 1
ATOM 643 O O . LEU A 1 87 ? 13.557 -11.219 9.528 1.00 93.44 87 LEU A O 1
ATOM 647 N N . GLU A 1 88 ? 11.933 -11.465 11.044 1.00 95.75 88 GLU A N 1
ATOM 648 C CA . GLU A 1 88 ? 11.024 -12.143 10.107 1.00 95.75 88 GLU A CA 1
ATOM 649 C C . GLU A 1 88 ? 10.591 -11.224 8.962 1.00 95.75 88 GLU A C 1
ATOM 651 O O . GLU A 1 88 ? 10.459 -11.676 7.821 1.00 95.75 88 GLU A O 1
ATOM 656 N N . LYS A 1 89 ? 10.359 -9.944 9.266 1.00 95.25 89 LYS A N 1
ATOM 657 C CA . LYS A 1 89 ? 10.021 -8.906 8.287 1.00 95.25 89 LYS A CA 1
ATOM 658 C C . LYS A 1 89 ? 11.162 -8.703 7.289 1.00 95.25 89 LYS A C 1
ATOM 660 O O . LYS A 1 89 ? 10.930 -8.778 6.080 1.00 95.25 89 LYS A O 1
ATOM 665 N N . LEU A 1 90 ? 12.388 -8.554 7.787 1.00 93.62 90 LEU A N 1
ATOM 666 C CA . LEU A 1 90 ? 13.591 -8.389 6.977 1.00 93.62 90 LEU A CA 1
ATOM 667 C C . LEU A 1 90 ? 13.868 -9.618 6.104 1.00 93.62 90 LEU A C 1
ATOM 669 O O . LEU A 1 90 ? 14.089 -9.477 4.903 1.00 93.62 90 LEU A O 1
ATOM 673 N N . LEU A 1 91 ? 13.803 -10.828 6.671 1.00 95.19 91 LEU A N 1
ATOM 674 C CA . LEU A 1 91 ? 13.986 -12.077 5.920 1.00 95.19 91 LEU A CA 1
ATOM 675 C C . LEU A 1 91 ? 12.928 -12.242 4.824 1.00 95.19 91 LEU A C 1
ATOM 677 O O . LEU A 1 91 ? 13.234 -12.702 3.721 1.00 95.19 91 LEU A O 1
ATOM 681 N N . PHE A 1 92 ? 11.686 -11.845 5.105 1.00 96.56 92 PHE A N 1
ATOM 682 C CA . PHE A 1 92 ? 10.623 -11.880 4.111 1.00 96.56 92 PHE A CA 1
ATOM 683 C C . PHE A 1 92 ? 10.889 -10.903 2.964 1.00 96.56 92 PHE A C 1
ATOM 685 O O . PHE A 1 92 ? 10.786 -11.291 1.800 1.00 96.56 92 PHE A O 1
ATOM 692 N N . LEU A 1 93 ? 11.270 -9.662 3.277 1.00 96.31 93 LEU A N 1
ATOM 693 C CA . LEU A 1 93 ? 11.610 -8.650 2.279 1.00 96.31 93 LEU A CA 1
ATOM 694 C C . LEU A 1 93 ? 12.809 -9.090 1.420 1.00 96.31 93 LEU A C 1
ATOM 696 O O . LEU A 1 93 ? 12.743 -9.037 0.189 1.00 96.31 93 LEU A O 1
ATOM 700 N N . ALA A 1 94 ? 13.860 -9.601 2.065 1.00 95.94 94 ALA A N 1
ATOM 701 C CA . ALA A 1 94 ? 15.048 -10.166 1.433 1.00 95.94 94 ALA A CA 1
ATOM 702 C C . ALA A 1 94 ? 14.702 -11.266 0.419 1.00 95.94 94 ALA A C 1
ATOM 704 O O . ALA A 1 94 ? 15.098 -11.198 -0.745 1.00 95.94 94 ALA A O 1
ATOM 705 N N . GLY A 1 95 ? 13.929 -12.270 0.839 1.00 96.62 95 GLY A N 1
ATOM 706 C CA . GLY A 1 95 ? 13.572 -13.392 -0.027 1.00 96.62 95 GLY A CA 1
ATOM 707 C C . GLY A 1 95 ? 12.584 -13.010 -1.128 1.00 96.62 95 GLY A C 1
ATOM 708 O O . GLY A 1 95 ? 12.718 -13.461 -2.265 1.00 96.62 95 GLY A O 1
ATOM 709 N N . ARG A 1 96 ? 11.580 -12.185 -0.806 1.00 97.00 96 ARG A N 1
ATOM 710 C CA . ARG A 1 96 ? 10.430 -11.967 -1.688 1.00 97.00 96 ARG A CA 1
ATOM 711 C C . ARG A 1 96 ? 10.610 -10.809 -2.661 1.00 97.00 96 ARG A C 1
ATOM 713 O O . ARG A 1 96 ? 10.182 -10.951 -3.805 1.00 97.00 96 ARG A O 1
ATOM 720 N N . PHE A 1 97 ? 11.197 -9.698 -2.219 1.00 98.06 97 PHE A N 1
ATOM 721 C CA . PHE A 1 97 ? 11.393 -8.501 -3.042 1.00 98.06 97 PHE A CA 1
ATOM 722 C C . PHE A 1 97 ? 12.801 -8.444 -3.633 1.00 98.06 97 PHE A C 1
ATOM 724 O O . PHE A 1 97 ? 12.929 -8.225 -4.832 1.00 98.06 97 PHE A O 1
ATOM 731 N N . PHE A 1 98 ? 13.837 -8.710 -2.829 1.00 97.69 98 PHE A N 1
ATOM 732 C CA . PHE A 1 98 ? 15.244 -8.676 -3.262 1.00 97.69 98 PHE A CA 1
ATOM 733 C C . PHE A 1 98 ? 15.771 -10.014 -3.803 1.00 97.69 98 PHE A C 1
ATOM 735 O O . PHE A 1 98 ? 16.964 -10.157 -4.066 1.00 97.69 98 PHE A O 1
ATOM 742 N N . LEU A 1 99 ? 14.893 -11.007 -3.987 1.00 97.06 99 LEU A N 1
ATOM 743 C CA . LEU A 1 99 ? 15.221 -12.294 -4.615 1.00 97.06 99 LEU A CA 1
ATOM 744 C C . LEU A 1 99 ? 16.389 -13.035 -3.931 1.00 97.06 99 LEU A C 1
ATOM 746 O O . LEU A 1 99 ? 17.153 -13.745 -4.581 1.00 97.06 99 LEU A O 1
ATOM 750 N N . GLY A 1 100 ? 16.544 -12.852 -2.617 1.00 95.06 100 GLY A N 1
ATOM 751 C CA . GLY A 1 100 ? 17.617 -13.441 -1.813 1.00 95.06 100 GLY A CA 1
ATOM 752 C C . GLY A 1 100 ? 18.952 -12.688 -1.854 1.00 95.06 100 GLY A C 1
ATOM 753 O O . GLY A 1 100 ? 19.855 -13.052 -1.106 1.00 95.06 100 GLY A O 1
ATOM 754 N N . ASN A 1 101 ? 19.085 -11.638 -2.671 1.00 94.31 101 ASN A N 1
ATOM 755 C CA . ASN A 1 101 ? 20.266 -10.776 -2.701 1.00 94.31 101 ASN A CA 1
ATOM 756 C C . ASN A 1 101 ? 19.975 -9.456 -1.977 1.00 94.31 101 ASN A C 1
ATOM 758 O O . ASN A 1 101 ? 19.629 -8.452 -2.598 1.00 94.31 101 ASN A O 1
ATOM 762 N N . THR A 1 102 ? 20.065 -9.478 -0.651 1.00 93.44 102 THR A N 1
ATOM 763 C CA . THR A 1 102 ? 19.699 -8.332 0.187 1.00 93.44 102 THR A CA 1
ATOM 764 C C . THR A 1 102 ? 20.763 -7.230 0.121 1.00 93.44 102 THR A C 1
ATOM 766 O O . THR A 1 102 ? 21.932 -7.512 0.395 1.00 93.44 102 THR A O 1
ATOM 769 N N . PRO A 1 103 ? 20.389 -5.979 -0.197 1.00 94.81 103 PRO A N 1
ATOM 770 C CA . PRO A 1 103 ? 21.299 -4.840 -0.117 1.00 94.81 103 PRO A CA 1
ATOM 771 C C . PRO A 1 103 ? 21.632 -4.470 1.339 1.00 94.81 103 PRO A C 1
ATOM 773 O O . PRO A 1 103 ? 20.950 -4.922 2.259 1.00 94.81 103 PRO A O 1
ATOM 776 N N . PRO A 1 104 ? 22.648 -3.619 1.569 1.00 94.50 104 PRO A N 1
ATOM 777 C CA . PRO A 1 104 ? 22.969 -3.085 2.900 1.00 94.50 104 PRO A CA 1
ATOM 778 C C . PRO A 1 104 ? 21.905 -2.126 3.476 1.00 94.50 104 PRO A C 1
ATOM 780 O O . PRO A 1 104 ? 21.883 -1.897 4.681 1.00 94.50 104 PRO A O 1
ATOM 783 N N . ASP A 1 105 ? 21.032 -1.554 2.642 1.00 93.94 105 ASP A N 1
ATOM 784 C CA . ASP A 1 105 ? 19.977 -0.585 2.995 1.00 93.94 105 ASP A CA 1
ATOM 785 C C . ASP A 1 105 ? 18.569 -1.014 2.505 1.00 93.94 105 ASP A C 1
ATOM 787 O O . ASP A 1 105 ? 17.878 -0.238 1.834 1.00 93.94 105 ASP A O 1
ATOM 791 N N . PRO A 1 106 ? 18.101 -2.236 2.836 1.00 93.12 106 PRO A N 1
ATOM 792 C CA . PRO A 1 106 ? 16.908 -2.833 2.231 1.00 93.12 106 PRO A CA 1
ATOM 793 C C . PRO A 1 106 ? 15.619 -2.081 2.564 1.00 93.12 106 PRO A C 1
ATOM 795 O O . PRO A 1 106 ? 14.787 -1.894 1.676 1.00 93.12 106 PRO A O 1
ATOM 798 N N . ASP A 1 107 ? 15.471 -1.606 3.803 1.00 90.69 107 ASP A N 1
ATOM 799 C CA . ASP A 1 107 ? 14.264 -0.905 4.254 1.00 90.69 107 ASP A CA 1
ATOM 800 C C . ASP A 1 107 ? 14.081 0.417 3.509 1.00 90.69 107 ASP A C 1
ATOM 802 O O . ASP A 1 107 ? 13.006 0.702 2.981 1.00 90.69 107 ASP A O 1
ATOM 806 N N . ARG A 1 108 ? 15.164 1.197 3.387 1.00 89.25 108 ARG A N 1
ATOM 807 C CA . ARG A 1 108 ? 15.163 2.470 2.661 1.00 89.25 108 ARG A CA 1
ATOM 808 C C . ARG A 1 108 ? 14.897 2.265 1.175 1.00 89.25 108 ARG A C 1
ATOM 810 O O . ARG A 1 108 ? 14.057 2.958 0.609 1.00 89.25 108 ARG A O 1
ATOM 817 N N . MET A 1 109 ? 15.587 1.313 0.547 1.00 91.56 109 MET A N 1
ATOM 818 C CA . MET A 1 109 ? 15.399 1.020 -0.876 1.00 91.56 109 MET A CA 1
ATOM 819 C C . MET A 1 109 ? 13.970 0.562 -1.180 1.00 91.56 109 MET A C 1
ATOM 821 O O . MET A 1 109 ? 13.386 0.993 -2.176 1.00 91.56 109 MET A O 1
ATOM 825 N N . PHE A 1 110 ? 13.400 -0.296 -0.331 1.00 93.88 110 PHE A N 1
ATOM 826 C CA . PHE A 1 110 ? 12.012 -0.719 -0.474 1.00 93.88 110 PHE A CA 1
ATOM 827 C C . PHE A 1 110 ? 11.056 0.459 -0.273 1.00 93.88 110 PHE A C 1
ATOM 829 O O . PHE A 1 110 ? 10.160 0.643 -1.092 1.00 93.88 110 PHE A O 1
ATOM 836 N N . ALA A 1 111 ? 11.271 1.297 0.743 1.00 90.25 111 ALA A N 1
ATOM 837 C CA . ALA A 1 111 ? 10.418 2.451 0.999 1.00 90.25 111 ALA A CA 1
A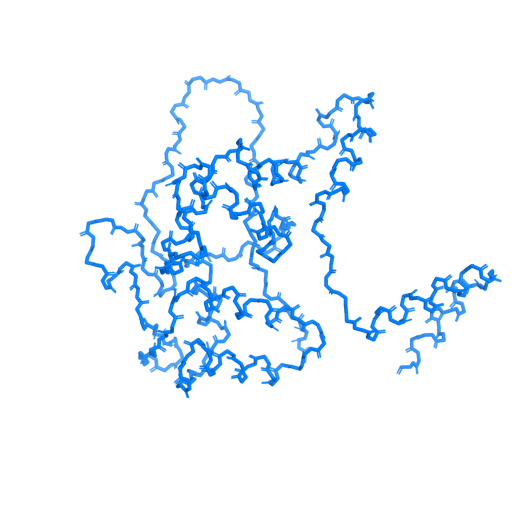TOM 838 C C . ALA A 1 111 ? 10.420 3.475 -0.141 1.00 90.25 111 ALA A C 1
ATOM 840 O O . ALA A 1 111 ? 9.348 3.863 -0.610 1.00 90.25 111 ALA A O 1
ATOM 841 N N . ASP A 1 112 ? 11.597 3.836 -0.653 1.00 88.31 112 ASP A N 1
ATOM 842 C CA . ASP A 1 112 ? 11.723 4.751 -1.791 1.00 88.31 112 ASP A CA 1
ATOM 843 C C . ASP A 1 112 ? 11.014 4.177 -3.041 1.00 88.31 112 ASP A C 1
ATOM 845 O O . ASP A 1 112 ? 10.326 4.901 -3.769 1.00 88.31 112 ASP A O 1
ATOM 849 N N . PHE A 1 113 ? 11.109 2.860 -3.272 1.00 92.25 113 PHE A N 1
ATOM 850 C CA . PHE A 1 113 ? 10.412 2.188 -4.374 1.00 92.25 113 PHE A CA 1
ATOM 851 C C . PHE A 1 113 ? 8.890 2.160 -4.194 1.00 92.25 113 PHE A C 1
ATOM 853 O O . PHE A 1 113 ? 8.153 2.442 -5.144 1.00 92.25 113 PHE A O 1
ATOM 860 N N . VAL A 1 114 ? 8.411 1.844 -2.987 1.00 91.62 114 VAL A N 1
ATOM 861 C CA . VAL A 1 114 ? 6.980 1.815 -2.658 1.00 91.62 114 VAL A CA 1
ATOM 862 C C . VAL A 1 114 ? 6.358 3.194 -2.832 1.00 91.62 114 VAL A C 1
ATOM 864 O O . VAL A 1 114 ? 5.279 3.289 -3.408 1.00 91.62 114 VAL A O 1
ATOM 867 N N . ALA A 1 115 ? 7.053 4.259 -2.434 1.00 86.56 115 ALA A N 1
ATOM 868 C CA . ALA A 1 115 ? 6.589 5.632 -2.614 1.00 86.56 115 ALA A CA 1
ATOM 869 C C . ALA A 1 115 ? 6.642 6.118 -4.078 1.00 86.56 115 ALA A C 1
ATOM 871 O O . ALA A 1 115 ? 6.274 7.254 -4.374 1.00 86.56 115 ALA A O 1
ATOM 872 N N . GLY A 1 116 ? 7.129 5.294 -5.014 1.00 82.94 116 GLY A N 1
ATOM 873 C CA . GLY A 1 116 ? 7.311 5.693 -6.409 1.00 82.94 116 GLY A CA 1
ATOM 874 C C . GLY A 1 116 ? 8.317 6.835 -6.570 1.00 82.94 116 GLY A C 1
ATOM 875 O O . GLY A 1 116 ? 8.208 7.619 -7.507 1.00 82.94 116 GLY A O 1
ATOM 876 N N . GLY A 1 117 ? 9.268 6.949 -5.639 1.00 67.19 117 GLY A N 1
ATOM 877 C CA . GLY A 1 117 ? 10.198 8.067 -5.530 1.00 67.19 117 GLY A CA 1
ATOM 878 C C . GLY A 1 117 ? 9.658 9.264 -4.743 1.00 67.19 117 GLY A C 1
ATOM 879 O O . GLY A 1 117 ? 10.447 10.126 -4.385 1.00 67.19 117 GLY A O 1
ATOM 880 N N . MET A 1 118 ? 8.368 9.354 -4.419 1.00 62.44 118 MET A N 1
ATOM 881 C CA . MET A 1 118 ? 7.844 10.492 -3.653 1.00 62.44 118 MET A CA 1
ATOM 882 C C . MET A 1 118 ? 8.419 10.527 -2.228 1.00 62.44 118 MET A C 1
ATOM 884 O O . MET A 1 118 ? 8.584 9.472 -1.614 1.00 62.44 118 MET A O 1
ATOM 888 N N . PRO A 1 119 ? 8.747 11.711 -1.673 1.00 55.81 119 PRO A N 1
ATOM 889 C CA . PRO A 1 119 ? 9.001 11.803 -0.243 1.00 55.81 119 PRO A CA 1
ATOM 890 C C . PRO A 1 119 ? 7.731 11.375 0.498 1.00 55.81 119 PRO A C 1
ATOM 892 O O . PRO A 1 119 ? 6.634 11.792 0.134 1.00 55.81 119 PRO A O 1
ATOM 895 N N . ALA A 1 120 ? 7.878 10.533 1.518 1.00 52.81 120 ALA A N 1
ATOM 896 C CA . ALA A 1 120 ? 6.776 10.247 2.423 1.00 52.81 120 ALA A CA 1
ATOM 897 C C . ALA A 1 120 ? 6.404 11.546 3.157 1.00 52.81 120 ALA A C 1
ATOM 899 O O . ALA A 1 120 ? 7.247 12.124 3.846 1.00 52.81 120 ALA A O 1
ATOM 900 N N . GLU A 1 121 ? 5.172 12.022 2.987 1.00 54.06 121 GLU A N 1
ATOM 901 C CA . GLU A 1 121 ? 4.611 13.070 3.840 1.00 54.06 121 GLU A CA 1
ATOM 902 C C . GLU A 1 121 ? 4.145 12.400 5.137 1.00 54.06 121 GLU A C 1
ATOM 904 O O . GLU A 1 121 ? 3.310 11.499 5.115 1.00 54.06 121 GLU A O 1
ATOM 909 N N . ALA A 1 122 ? 4.770 12.762 6.259 1.00 54.31 122 ALA A N 1
ATOM 910 C CA . ALA A 1 122 ? 4.646 12.025 7.518 1.00 54.31 122 ALA A CA 1
ATOM 911 C C . ALA A 1 122 ? 3.506 12.516 8.431 1.00 54.31 122 ALA A C 1
ATOM 913 O O . ALA A 1 122 ? 3.196 11.840 9.409 1.00 54.31 122 ALA A O 1
ATOM 914 N N . ASP A 1 123 ? 2.878 13.654 8.119 1.00 57.50 123 ASP A N 1
ATOM 915 C CA . ASP A 1 123 ? 2.060 14.389 9.096 1.00 57.50 123 ASP A CA 1
ATOM 916 C C . ASP A 1 123 ? 0.539 14.258 8.903 1.00 57.50 123 ASP A C 1
ATOM 918 O O . ASP A 1 123 ? -0.227 14.727 9.745 1.00 57.50 123 ASP A O 1
ATOM 922 N N . GLU A 1 124 ? 0.070 13.595 7.842 1.00 60.56 124 GLU A N 1
ATOM 923 C CA . GLU A 1 124 ? -1.363 13.448 7.568 1.00 60.56 124 GLU A CA 1
ATOM 924 C C . GLU A 1 124 ? -1.870 12.005 7.744 1.00 60.56 124 GLU A C 1
ATOM 926 O O . GLU A 1 124 ? -1.189 11.042 7.375 1.00 60.56 124 GLU A O 1
ATOM 931 N N . PRO A 1 125 ? -3.095 11.822 8.280 1.00 67.69 125 PRO A N 1
ATOM 932 C CA . PRO A 1 125 ? -3.701 10.505 8.387 1.00 67.69 125 PRO A CA 1
ATOM 933 C C . PRO A 1 125 ? -3.905 9.857 7.012 1.00 67.69 125 PRO A C 1
ATOM 935 O O . PRO A 1 125 ? -4.288 10.532 6.054 1.00 67.69 125 PRO A O 1
ATOM 938 N N . PRO A 1 126 ? -3.766 8.526 6.911 1.00 78.62 126 PRO A N 1
ATOM 939 C CA . PRO A 1 126 ? -4.048 7.833 5.670 1.00 78.62 126 PRO A CA 1
ATOM 940 C C . PRO A 1 126 ? -5.449 8.028 5.133 1.00 78.62 126 PRO A C 1
ATOM 942 O O . PRO A 1 126 ? -6.434 7.800 5.836 1.00 78.62 126 PRO A O 1
ATOM 945 N N . LEU A 1 127 ? -5.538 8.248 3.824 1.00 86.44 127 LEU A N 1
ATOM 946 C CA . LEU A 1 127 ? -6.811 8.191 3.110 1.00 86.44 127 LEU A CA 1
ATOM 947 C C . LEU A 1 127 ? -7.095 6.832 2.472 1.00 86.44 127 LEU A C 1
ATOM 949 O O . LEU A 1 127 ? -8.226 6.586 2.049 1.00 86.44 127 LEU A O 1
ATOM 953 N N . MET A 1 128 ? -6.116 5.930 2.425 1.00 90.31 128 MET A N 1
ATOM 954 C CA . MET A 1 128 ? -6.238 4.623 1.781 1.00 90.31 128 MET A CA 1
ATOM 955 C C . MET A 1 128 ? -5.370 3.584 2.484 1.00 90.31 128 MET A C 1
ATOM 957 O O . MET A 1 128 ? -4.257 3.892 2.884 1.00 90.31 128 MET A O 1
ATOM 961 N N . ASP A 1 129 ? -5.847 2.347 2.589 1.00 93.69 129 ASP A N 1
ATOM 962 C CA . ASP A 1 129 ? -5.053 1.208 3.051 1.00 93.69 129 ASP A CA 1
ATOM 963 C C . ASP A 1 129 ? -5.185 0.058 2.052 1.00 93.69 129 ASP A C 1
ATOM 965 O O . ASP A 1 129 ? -6.287 -0.412 1.784 1.00 93.69 129 ASP A O 1
ATOM 969 N N . PHE A 1 130 ? -4.067 -0.412 1.497 1.00 94.75 130 PHE A N 1
ATOM 970 C CA . PHE A 1 130 ? -4.097 -1.401 0.417 1.00 94.75 130 PHE A CA 1
ATOM 971 C C . PHE A 1 130 ? -4.785 -2.723 0.777 1.00 94.75 130 PHE A C 1
ATOM 973 O O . PHE A 1 130 ? -5.364 -3.354 -0.105 1.00 94.75 130 PHE A O 1
ATOM 980 N N . GLU A 1 131 ? -4.727 -3.147 2.042 1.00 94.56 131 GLU A N 1
ATOM 981 C CA . GLU A 1 131 ? -5.336 -4.404 2.485 1.00 94.56 131 GLU A CA 1
ATOM 982 C C . GLU A 1 131 ? -6.820 -4.193 2.808 1.00 94.56 131 GLU A C 1
ATOM 984 O O . GLU A 1 131 ? -7.680 -4.939 2.340 1.00 94.56 131 GLU A O 1
ATOM 989 N N . GLN A 1 132 ? -7.141 -3.149 3.576 1.00 95.31 132 GLN A N 1
ATOM 990 C CA . GLN A 1 132 ? -8.516 -2.875 4.004 1.00 95.31 132 GLN A CA 1
ATOM 991 C C . GLN A 1 132 ? -9.394 -2.357 2.859 1.00 95.31 132 GLN A C 1
ATOM 993 O O . GLN A 1 132 ? -10.600 -2.614 2.841 1.00 95.31 132 GLN A O 1
ATOM 998 N N . ASP A 1 133 ? -8.797 -1.675 1.881 1.00 96.75 133 ASP A N 1
ATOM 999 C CA . ASP A 1 133 ? -9.477 -1.177 0.688 1.00 96.75 133 ASP A CA 1
ATOM 1000 C C . ASP A 1 133 ? -9.282 -2.081 -0.537 1.00 96.75 133 ASP A C 1
ATOM 1002 O O . ASP A 1 133 ? -9.739 -1.719 -1.621 1.00 96.75 133 ASP A O 1
ATOM 1006 N N . ALA A 1 134 ? -8.681 -3.271 -0.398 1.00 97.12 134 ALA A N 1
ATOM 1007 C CA . ALA A 1 134 ? -8.361 -4.163 -1.520 1.00 97.12 134 ALA A CA 1
ATOM 1008 C C . ALA A 1 134 ? -9.551 -4.393 -2.472 1.00 97.12 134 ALA A C 1
ATOM 1010 O O . ALA A 1 134 ? -9.421 -4.269 -3.691 1.00 97.12 134 ALA A O 1
ATOM 1011 N N . GLY A 1 135 ? -10.742 -4.660 -1.923 1.00 97.44 135 GLY A N 1
ATOM 1012 C CA . GLY A 1 135 ? -11.961 -4.845 -2.718 1.00 97.44 135 GLY A CA 1
ATOM 1013 C C . GLY A 1 135 ? -12.423 -3.572 -3.437 1.00 97.44 135 GLY A C 1
ATOM 1014 O O . GLY A 1 135 ? -12.881 -3.638 -4.577 1.00 97.44 135 GLY A O 1
ATOM 1015 N N . ALA A 1 136 ? -12.268 -2.404 -2.806 1.00 97.75 136 ALA A N 1
ATOM 1016 C CA . ALA A 1 136 ? -12.603 -1.119 -3.416 1.00 97.75 136 ALA A CA 1
ATOM 1017 C C . ALA A 1 136 ? -11.603 -0.748 -4.519 1.00 97.75 136 ALA A C 1
ATOM 1019 O O . ALA A 1 136 ? -12.022 -0.311 -5.590 1.00 97.75 136 ALA A O 1
ATOM 1020 N N . ILE A 1 137 ? -10.307 -0.983 -4.301 1.00 98.12 137 ILE A N 1
ATOM 1021 C CA . ILE A 1 137 ? -9.254 -0.821 -5.311 1.00 98.12 137 ILE A CA 1
ATOM 1022 C C . ILE A 1 137 ? -9.556 -1.726 -6.510 1.00 98.12 137 ILE A C 1
ATOM 1024 O O . ILE A 1 137 ? -9.638 -1.239 -7.636 1.00 98.12 137 ILE A O 1
ATOM 1028 N N . TYR A 1 138 ? -9.826 -3.013 -6.271 1.00 98.44 138 TYR A N 1
ATOM 1029 C CA . TYR A 1 138 ? -10.204 -3.962 -7.320 1.00 98.44 138 TYR A CA 1
ATOM 1030 C C . TYR A 1 138 ? -11.398 -3.469 -8.146 1.00 98.44 138 TYR A C 1
ATOM 1032 O O . TYR A 1 138 ? -11.312 -3.358 -9.372 1.00 98.44 138 TYR A O 1
ATOM 1040 N N . ALA A 1 139 ? -12.499 -3.118 -7.477 1.00 98.38 139 ALA A N 1
ATOM 1041 C CA . ALA A 1 139 ? -13.700 -2.627 -8.140 1.00 98.38 139 ALA A CA 1
ATOM 1042 C C . ALA A 1 139 ? -13.436 -1.337 -8.935 1.00 98.38 139 ALA A C 1
ATOM 1044 O O . ALA A 1 139 ? -13.962 -1.178 -10.035 1.00 98.38 139 ALA A O 1
ATOM 1045 N N . SER A 1 140 ? -12.576 -0.452 -8.428 1.00 98.31 140 SER A N 1
ATOM 1046 C CA . SER A 1 140 ? -12.221 0.814 -9.082 1.00 98.31 140 SER A CA 1
ATOM 1047 C C . SER A 1 140 ? -11.421 0.597 -10.369 1.00 98.31 140 SER A C 1
ATOM 1049 O O . SER A 1 140 ? -11.748 1.188 -11.399 1.00 98.31 140 SER A O 1
ATOM 1051 N N . PHE A 1 141 ? -10.446 -0.317 -10.362 1.00 98.44 141 PHE A N 1
ATOM 1052 C CA . PHE A 1 141 ? -9.711 -0.702 -11.574 1.00 98.44 141 PHE A CA 1
ATOM 1053 C C . PHE A 1 141 ? -10.633 -1.348 -12.620 1.00 98.44 141 PHE A C 1
ATOM 1055 O O . PHE A 1 141 ? -10.565 -1.003 -13.805 1.00 98.44 141 PHE A O 1
ATOM 1062 N N . ARG A 1 142 ? -11.556 -2.223 -12.188 1.00 98.31 142 ARG A N 1
ATOM 1063 C CA . ARG A 1 142 ? -12.577 -2.828 -13.064 1.00 98.31 142 ARG A CA 1
ATOM 1064 C C . ARG A 1 142 ? -13.548 -1.793 -13.631 1.00 98.31 142 ARG A C 1
ATOM 1066 O O . ARG A 1 142 ? -13.942 -1.902 -14.793 1.00 98.31 142 ARG A O 1
ATOM 1073 N N . GLN A 1 143 ? -13.956 -0.809 -12.835 1.00 98.19 143 GLN A N 1
ATOM 1074 C CA . GLN A 1 143 ? -14.881 0.244 -13.249 1.00 98.19 143 GLN A CA 1
ATOM 1075 C C . GLN A 1 143 ? -14.241 1.178 -14.273 1.00 98.19 143 GLN A C 1
ATOM 1077 O O . GLN A 1 143 ? -14.810 1.367 -15.347 1.00 98.19 143 GLN A O 1
ATOM 1082 N N . GLN A 1 144 ? -13.082 1.749 -13.942 1.00 98.31 144 GLN A N 1
ATOM 1083 C CA . GLN A 1 144 ? -12.505 2.856 -14.700 1.00 98.31 144 GLN A CA 1
ATOM 1084 C C . GLN A 1 144 ? -11.637 2.387 -15.867 1.00 98.31 144 GLN A C 1
ATOM 1086 O O . GLN A 1 144 ? -11.742 2.923 -16.966 1.00 98.31 144 GLN A O 1
ATOM 1091 N N . TYR A 1 145 ? -10.804 1.370 -15.648 1.00 97.81 145 TYR A N 1
ATOM 1092 C CA . TYR A 1 145 ? -9.821 0.925 -16.640 1.00 97.81 145 TYR A CA 1
ATOM 1093 C C . TYR A 1 145 ? -10.181 -0.399 -17.307 1.00 97.81 145 TYR A C 1
ATOM 1095 O O . TYR A 1 145 ? -9.507 -0.805 -18.248 1.00 97.81 145 TYR A O 1
ATOM 1103 N N . ARG A 1 146 ? -11.221 -1.091 -16.820 1.00 98.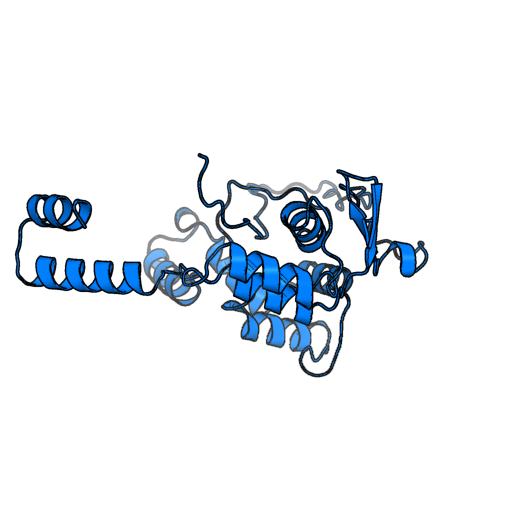25 146 ARG A N 1
ATOM 1104 C CA . ARG A 1 146 ? -11.568 -2.466 -17.230 1.00 98.25 146 ARG A CA 1
ATOM 1105 C C . ARG A 1 146 ? -10.438 -3.479 -16.990 1.00 98.25 146 ARG A C 1
ATOM 1107 O O . ARG A 1 146 ? -10.475 -4.576 -17.537 1.00 98.25 146 ARG A O 1
ATOM 1114 N N . ILE A 1 147 ? -9.488 -3.149 -16.114 1.00 98.31 147 ILE A N 1
ATOM 1115 C CA . ILE A 1 147 ? -8.363 -4.013 -15.741 1.00 98.31 147 ILE A CA 1
ATOM 1116 C C . ILE A 1 147 ? -8.817 -4.994 -14.663 1.00 98.31 147 ILE A C 1
ATOM 1118 O O . ILE A 1 147 ? -9.357 -4.589 -13.633 1.00 98.31 147 ILE A O 1
ATOM 1122 N N . ASP A 1 148 ? -8.589 -6.286 -14.890 1.00 98.12 148 ASP A N 1
ATOM 1123 C CA . ASP A 1 148 ? -8.763 -7.316 -13.869 1.00 98.12 148 ASP A CA 1
ATOM 1124 C C . ASP A 1 148 ? -7.456 -7.547 -13.107 1.00 98.12 148 ASP A C 1
ATOM 1126 O O . ASP A 1 148 ? -6.591 -8.294 -13.555 1.00 98.12 148 ASP A O 1
ATOM 1130 N N . LEU A 1 149 ? -7.309 -6.927 -11.932 1.00 97.62 149 LEU A N 1
ATOM 1131 C CA . LEU A 1 149 ? -6.102 -7.089 -11.108 1.00 97.62 149 LEU A CA 1
ATOM 1132 C C . LEU A 1 149 ? -5.871 -8.538 -10.640 1.00 97.62 149 LEU A C 1
ATOM 1134 O O . LEU A 1 149 ? -4.754 -8.881 -10.251 1.00 97.62 149 LEU A O 1
ATOM 1138 N N . LEU A 1 150 ? -6.890 -9.404 -10.676 1.00 96.75 150 LEU A N 1
ATOM 1139 C CA . LEU A 1 150 ? -6.722 -10.822 -10.347 1.00 96.75 150 LEU A CA 1
ATOM 1140 C C . LEU A 1 150 ? -6.113 -11.616 -11.512 1.00 96.75 150 LEU A C 1
ATOM 1142 O O . LEU A 1 150 ? -5.439 -12.620 -11.272 1.00 96.75 150 LEU A O 1
ATOM 1146 N N . ALA A 1 151 ? -6.272 -11.147 -12.752 1.00 97.00 151 ALA A N 1
ATOM 1147 C CA . ALA A 1 151 ? -5.719 -11.785 -13.948 1.00 97.00 151 ALA A CA 1
ATOM 1148 C C . ALA A 1 151 ? -4.397 -11.150 -14.406 1.00 97.00 151 ALA A C 1
ATOM 1150 O O . ALA A 1 151 ? -3.485 -11.864 -14.814 1.00 97.00 151 ALA A O 1
ATOM 1151 N N . GLU A 1 152 ? -4.276 -9.829 -14.295 1.00 95.50 152 GLU A N 1
ATOM 1152 C CA . GLU A 1 152 ? -3.128 -9.069 -14.791 1.00 95.50 152 GLU A CA 1
ATOM 1153 C C . GLU A 1 152 ? -1.967 -9.036 -13.786 1.00 95.50 152 GLU A C 1
ATOM 1155 O O . GLU A 1 152 ? -2.170 -9.014 -12.564 1.00 95.50 152 GLU A O 1
ATOM 1160 N N . ASP A 1 153 ? -0.740 -8.975 -14.312 1.00 94.19 153 ASP A N 1
ATOM 1161 C CA . ASP A 1 153 ? 0.467 -8.665 -13.544 1.00 94.19 153 ASP A CA 1
ATOM 1162 C C . ASP A 1 153 ? 1.031 -7.310 -13.982 1.00 94.19 153 ASP A C 1
ATOM 1164 O O . ASP A 1 153 ? 1.475 -7.123 -15.115 1.00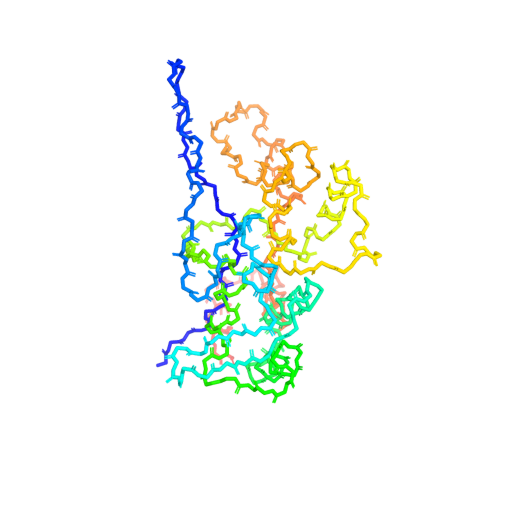 94.19 153 ASP A O 1
ATOM 1168 N N . LEU A 1 154 ? 0.992 -6.343 -13.066 1.00 97.12 154 LEU A N 1
ATOM 1169 C CA . LEU A 1 154 ? 1.457 -4.981 -13.296 1.00 97.12 154 LEU A CA 1
ATOM 1170 C C . LEU A 1 154 ? 2.763 -4.729 -12.549 1.00 97.12 154 LEU A C 1
ATOM 1172 O O . LEU A 1 154 ? 2.934 -5.115 -11.392 1.00 97.12 154 LEU A O 1
ATOM 1176 N N . HIS A 1 155 ? 3.662 -3.976 -13.177 1.00 96.94 155 HIS A N 1
ATOM 1177 C CA . HIS A 1 155 ? 4.778 -3.373 -12.458 1.00 96.94 155 HIS A CA 1
ATOM 1178 C C . HIS A 1 155 ? 4.246 -2.368 -11.425 1.00 96.94 155 HIS A C 1
ATOM 1180 O O . HIS A 1 155 ? 3.359 -1.575 -11.742 1.00 96.94 155 HIS A O 1
ATOM 1186 N N . TRP A 1 156 ? 4.828 -2.336 -10.228 1.00 95.94 156 TRP A N 1
ATOM 1187 C CA . TRP A 1 156 ? 4.400 -1.488 -9.115 1.00 95.94 156 TRP A CA 1
ATOM 1188 C C . TRP A 1 156 ? 4.220 -0.016 -9.505 1.00 95.94 156 TRP A C 1
ATOM 1190 O O . TRP A 1 156 ? 3.158 0.551 -9.289 1.00 95.94 156 TRP A O 1
ATOM 1200 N N . LEU A 1 157 ? 5.207 0.586 -10.175 1.00 93.31 157 LEU A N 1
ATOM 1201 C CA . LEU A 1 157 ? 5.102 1.978 -10.640 1.00 93.31 157 LEU A CA 1
ATOM 1202 C C . LEU A 1 157 ? 3.967 2.221 -11.653 1.00 93.31 157 LEU A C 1
ATOM 1204 O O . LEU A 1 157 ? 3.374 3.295 -11.655 1.00 93.31 157 LEU A O 1
ATOM 1208 N N . ALA A 1 158 ? 3.634 1.238 -12.497 1.00 94.19 158 ALA A N 1
ATOM 1209 C CA . ALA A 1 158 ? 2.488 1.344 -13.402 1.00 94.19 158 ALA A CA 1
ATOM 1210 C C . ALA A 1 158 ? 1.164 1.210 -12.635 1.00 94.19 158 ALA A C 1
ATOM 1212 O O . ALA A 1 158 ? 0.227 1.965 -12.887 1.00 94.19 158 ALA A O 1
ATOM 1213 N N . PHE A 1 159 ? 1.107 0.296 -11.662 1.00 96.12 159 PHE A N 1
ATOM 1214 C CA . PHE A 1 159 ? -0.020 0.174 -10.741 1.00 96.12 159 PHE A CA 1
ATOM 1215 C C . PHE A 1 159 ? -0.251 1.476 -9.961 1.00 96.12 159 PHE A C 1
ATOM 1217 O O . PHE A 1 159 ? -1.380 1.952 -9.925 1.00 96.12 159 PHE A O 1
ATOM 1224 N N . LEU A 1 160 ? 0.801 2.096 -9.415 1.00 92.94 160 LEU A N 1
ATOM 1225 C CA . LEU A 1 160 ? 0.715 3.389 -8.730 1.00 92.94 160 LEU A CA 1
ATOM 1226 C C . LEU A 1 160 ? 0.219 4.508 -9.645 1.00 92.94 160 LEU A C 1
ATOM 1228 O O . LEU A 1 160 ? -0.645 5.279 -9.240 1.00 92.94 160 LEU A O 1
ATOM 1232 N N . ALA A 1 161 ? 0.732 4.590 -10.876 1.00 90.88 161 ALA A N 1
ATOM 1233 C CA . ALA A 1 161 ? 0.291 5.599 -11.836 1.00 90.88 161 ALA A CA 1
ATOM 1234 C C . ALA A 1 161 ? -1.209 5.466 -12.159 1.00 90.88 161 ALA A C 1
ATOM 1236 O O . ALA A 1 161 ? -1.917 6.468 -12.218 1.00 90.88 161 ALA A O 1
ATOM 1237 N N . LEU A 1 162 ? -1.706 4.233 -12.319 1.00 95.06 162 LEU A N 1
ATOM 1238 C CA . LEU A 1 162 ? -3.134 3.962 -12.512 1.00 95.06 162 LEU A CA 1
ATOM 1239 C C . LEU A 1 162 ? -3.947 4.260 -11.249 1.00 95.06 162 LEU A C 1
ATOM 1241 O O . LEU A 1 162 ? -5.010 4.862 -11.333 1.00 95.06 162 LEU A O 1
ATOM 1245 N N . LEU A 1 163 ? -3.446 3.878 -10.075 1.00 94.06 163 LEU A N 1
ATOM 1246 C CA . LEU A 1 163 ? -4.108 4.122 -8.797 1.00 94.06 163 LEU A CA 1
ATOM 1247 C C . LEU A 1 163 ? -4.290 5.623 -8.531 1.00 94.06 163 LEU A C 1
ATOM 1249 O O . LEU A 1 163 ? -5.382 6.046 -8.164 1.00 94.06 163 LEU A O 1
ATOM 1253 N N . ALA A 1 164 ? -3.251 6.426 -8.775 1.00 90.19 164 ALA A N 1
ATOM 1254 C CA . ALA A 1 164 ? -3.294 7.883 -8.645 1.00 90.19 164 ALA A CA 1
ATOM 1255 C C . ALA A 1 164 ? -4.235 8.550 -9.665 1.00 90.19 164 ALA A C 1
ATOM 1257 O O . ALA A 1 164 ? -4.687 9.669 -9.447 1.00 90.19 164 ALA A O 1
ATOM 1258 N N . GLY A 1 165 ? -4.527 7.870 -10.777 1.00 89.88 165 GLY A N 1
ATOM 1259 C CA . GLY A 1 165 ? -5.460 8.334 -11.799 1.00 89.88 165 GLY A CA 1
ATOM 1260 C C . GLY A 1 165 ? -6.922 7.952 -11.551 1.00 89.88 165 GLY A C 1
ATOM 1261 O O . GLY A 1 165 ? -7.767 8.295 -12.381 1.00 89.88 165 GLY A O 1
ATOM 1262 N N . LEU A 1 166 ? -7.247 7.222 -10.477 1.00 93.50 166 LEU A N 1
ATOM 1263 C CA . LEU A 1 166 ? -8.630 6.863 -10.156 1.00 93.50 166 LEU A CA 1
ATOM 1264 C C . LEU A 1 166 ? -9.441 8.108 -9.781 1.00 93.50 166 LEU A C 1
ATOM 1266 O O . LEU A 1 166 ? -9.030 8.902 -8.940 1.00 93.50 166 LEU A O 1
ATOM 1270 N N . GLY A 1 167 ? -10.611 8.264 -10.401 1.00 88.56 167 GLY A N 1
ATOM 1271 C CA . GLY A 1 167 ? -11.508 9.382 -10.121 1.00 88.56 167 GLY A CA 1
ATOM 1272 C C . GLY A 1 167 ? -12.218 9.257 -8.771 1.00 88.56 167 GLY A C 1
ATOM 1273 O O . GLY A 1 167 ? -12.351 8.165 -8.209 1.00 88.56 167 GLY A O 1
ATOM 1274 N N . GLU A 1 168 ? -12.750 10.377 -8.279 1.00 89.19 168 GLU A N 1
ATOM 1275 C CA . GLU A 1 168 ? -13.492 10.436 -7.009 1.00 89.19 168 GLU A CA 1
ATOM 1276 C C . GLU A 1 168 ? -14.762 9.570 -6.999 1.00 89.19 168 GLU A C 1
ATOM 1278 O O . GLU A 1 168 ? -15.156 9.071 -5.948 1.00 89.19 168 GLU A O 1
ATOM 1283 N N . ASP A 1 169 ? -15.374 9.337 -8.164 1.00 91.06 169 ASP A N 1
ATOM 1284 C CA . ASP A 1 169 ? -16.590 8.521 -8.313 1.00 91.06 169 ASP A CA 1
ATOM 1285 C C . ASP A 1 169 ? -16.318 7.004 -8.326 1.00 91.06 169 ASP A C 1
ATOM 1287 O O . ASP A 1 169 ? -17.227 6.185 -8.503 1.00 91.06 169 ASP A O 1
ATOM 1291 N N . THR A 1 170 ? -15.061 6.594 -8.163 1.00 97.06 170 THR A N 1
ATOM 1292 C CA . THR A 1 170 ? -14.705 5.181 -7.998 1.00 97.06 170 THR A CA 1
ATOM 1293 C C . THR A 1 170 ? -14.926 4.725 -6.549 1.00 97.06 170 THR A C 1
ATOM 1295 O O . THR A 1 170 ? -14.872 5.542 -5.632 1.00 97.06 170 THR A O 1
ATOM 1298 N N . PRO A 1 171 ? -15.136 3.422 -6.281 1.00 96.94 171 PRO A N 1
ATOM 1299 C CA . PRO A 1 171 ? -15.304 2.910 -4.923 1.00 96.94 171 PRO A CA 1
ATOM 1300 C C . PRO A 1 171 ? -14.190 3.312 -3.949 1.00 96.94 171 PRO A C 1
ATOM 1302 O O . PRO A 1 171 ? -14.477 3.575 -2.781 1.00 96.94 171 PRO A O 1
ATOM 1305 N N . VAL A 1 172 ? -12.931 3.358 -4.401 1.00 94.69 172 VAL A N 1
ATOM 1306 C CA . VAL A 1 172 ? -11.812 3.805 -3.558 1.00 94.69 172 VAL A CA 1
ATOM 1307 C C . VAL A 1 172 ? -11.760 5.332 -3.451 1.00 94.69 172 VAL A C 1
ATOM 1309 O O . VAL A 1 172 ? -11.559 5.843 -2.351 1.00 94.69 172 VAL A O 1
ATOM 1312 N N . GLY A 1 173 ? -12.045 6.058 -4.540 1.00 93.94 173 GLY A N 1
ATOM 1313 C CA . GLY A 1 173 ? -12.141 7.521 -4.537 1.00 93.94 173 GLY A CA 1
ATOM 1314 C C . GLY A 1 173 ? -13.216 8.030 -3.574 1.00 93.94 173 GLY A C 1
ATOM 1315 O O . GLY A 1 173 ? -12.958 8.910 -2.755 1.00 93.94 173 GLY A O 1
ATOM 1316 N N . ALA A 1 174 ? -14.388 7.393 -3.566 1.00 94.12 174 ALA A N 1
ATOM 1317 C CA . ALA A 1 174 ? -15.489 7.736 -2.676 1.00 94.12 174 ALA A CA 1
ATOM 1318 C C . ALA A 1 174 ? -15.130 7.520 -1.196 1.00 94.12 174 ALA A C 1
ATOM 1320 O O . ALA A 1 174 ? -15.506 8.332 -0.347 1.00 94.12 174 ALA A O 1
ATOM 1321 N N . ARG A 1 175 ? -14.377 6.454 -0.879 1.00 95.06 175 ARG A N 1
ATOM 1322 C CA . ARG A 1 175 ? -13.863 6.193 0.477 1.00 95.06 175 ARG A CA 1
ATOM 1323 C C . ARG A 1 175 ? -12.843 7.242 0.898 1.00 95.06 175 ARG A C 1
ATOM 1325 O O . ARG A 1 175 ? -12.984 7.799 1.983 1.00 95.06 175 ARG A O 1
ATOM 1332 N N . ALA A 1 176 ? -11.863 7.531 0.042 1.00 92.50 176 ALA A N 1
ATOM 1333 C CA . ALA A 1 176 ? -10.842 8.542 0.305 1.00 92.50 176 ALA A CA 1
ATOM 1334 C C . ALA A 1 176 ? -11.477 9.921 0.540 1.00 92.50 176 ALA A C 1
ATOM 1336 O O . 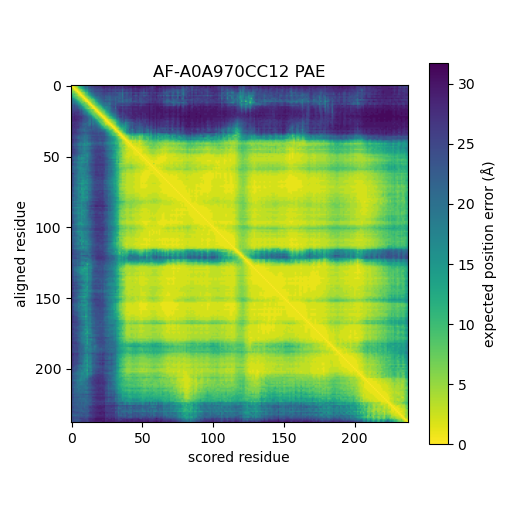ALA A 1 176 ? -11.203 10.561 1.554 1.00 92.50 176 ALA A O 1
ATOM 1337 N N . ARG A 1 177 ? -12.423 10.323 -0.319 1.00 91.62 177 ARG A N 1
ATOM 1338 C CA . ARG A 1 177 ? -13.177 11.576 -0.177 1.00 91.62 177 ARG A CA 1
ATOM 1339 C C . ARG A 1 177 ? -13.950 11.641 1.137 1.00 91.62 177 ARG A C 1
ATOM 1341 O O . ARG A 1 177 ? -13.919 12.657 1.822 1.00 91.62 177 ARG A O 1
ATOM 1348 N N . LEU A 1 178 ? -14.641 10.563 1.506 1.00 92.25 178 LEU A N 1
ATOM 1349 C CA . LEU A 1 178 ? -15.402 10.512 2.754 1.00 92.25 178 LEU A CA 1
ATOM 1350 C C . LEU A 1 178 ? -14.489 10.588 3.991 1.00 92.25 178 LEU 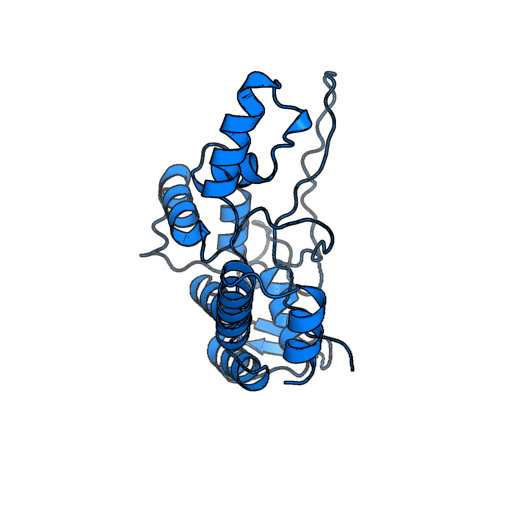A C 1
ATOM 1352 O O . LEU A 1 178 ? -14.844 11.252 4.963 1.00 92.25 178 LEU A O 1
ATOM 1356 N N . ARG A 1 179 ? -13.307 9.959 3.956 1.00 93.06 179 ARG A N 1
ATOM 1357 C CA . ARG A 1 179 ? -12.302 10.061 5.029 1.00 93.06 179 ARG A CA 1
ATOM 1358 C C . ARG A 1 179 ? -11.757 11.486 5.161 1.00 93.06 179 ARG A C 1
ATOM 1360 O O . ARG A 1 179 ? -11.711 11.997 6.280 1.00 93.06 179 ARG A O 1
ATOM 1367 N N . ALA A 1 180 ? -11.438 12.125 4.034 1.00 90.12 180 ALA A N 1
ATOM 1368 C CA . ALA A 1 180 ? -10.901 13.485 3.965 1.00 90.12 180 ALA A CA 1
ATOM 1369 C C . ALA A 1 180 ? -11.931 14.587 4.284 1.00 90.12 180 ALA A C 1
ATOM 1371 O O . ALA A 1 180 ? -11.555 15.720 4.568 1.00 90.12 180 ALA A O 1
ATOM 1372 N N . LEU A 1 181 ? -13.233 14.284 4.241 1.00 90.19 181 LEU A N 1
ATOM 1373 C CA . LEU A 1 181 ? -14.286 15.271 4.479 1.00 90.19 181 LEU A CA 1
ATOM 1374 C C . LEU A 1 181 ? -14.219 15.842 5.906 1.00 90.19 181 LEU A C 1
ATOM 1376 O O . LEU A 1 181 ? -14.416 15.114 6.883 1.00 90.19 181 LEU A O 1
ATOM 1380 N N . ASP A 1 182 ? -14.018 17.154 6.017 1.00 88.75 182 ASP A N 1
ATOM 1381 C CA . ASP A 1 182 ? -14.122 17.895 7.277 1.00 88.75 182 ASP A CA 1
ATOM 1382 C C . ASP A 1 182 ? -15.589 17.983 7.733 1.00 88.75 182 ASP A C 1
ATOM 1384 O O . ASP A 1 182 ? -16.439 18.566 7.054 1.00 88.75 182 ASP A O 1
ATOM 1388 N N . GLU A 1 183 ? -15.889 17.417 8.907 1.00 86.25 183 GLU A N 1
ATOM 1389 C CA . GLU A 1 183 ? -17.234 17.414 9.502 1.00 86.25 183 GLU A CA 1
ATOM 1390 C C . GLU A 1 183 ? -17.758 18.835 9.763 1.00 86.25 183 GLU A C 1
ATOM 1392 O O . GLU A 1 183 ? -18.970 19.062 9.727 1.00 86.25 183 GLU A O 1
ATOM 1397 N N . ASN A 1 184 ? -16.873 19.813 9.978 1.00 86.56 184 ASN A N 1
ATOM 1398 C CA . ASN A 1 184 ? -17.268 21.200 10.228 1.00 86.56 184 ASN A CA 1
ATOM 1399 C C . ASN A 1 184 ? -17.817 21.890 8.977 1.00 86.56 184 ASN A C 1
ATOM 1401 O O . ASN A 1 184 ? -18.619 22.819 9.098 1.00 86.56 184 ASN A O 1
ATOM 1405 N N . ARG A 1 185 ? -17.436 21.407 7.788 1.00 88.25 185 ARG A N 1
ATOM 1406 C CA . ARG A 1 185 ? -17.947 21.880 6.493 1.00 88.25 185 ARG A CA 1
ATOM 1407 C C . ARG A 1 185 ? -19.302 21.260 6.131 1.00 88.25 185 ARG A C 1
ATOM 1409 O O . ARG A 1 185 ? -19.878 21.614 5.106 1.00 88.25 185 ARG A O 1
ATOM 1416 N N . VAL A 1 186 ? -19.824 20.358 6.966 1.00 89.44 186 VAL A N 1
ATOM 1417 C CA . VAL A 1 186 ? -21.142 19.732 6.809 1.00 89.44 186 VAL A CA 1
ATOM 1418 C C . VAL A 1 186 ? -22.174 20.457 7.677 1.00 89.44 186 VAL A C 1
ATOM 1420 O O . VAL A 1 186 ? -21.895 20.841 8.821 1.00 89.44 186 VAL A O 1
ATOM 1423 N N . ALA A 1 187 ? -23.385 20.619 7.132 1.00 91.19 187 ALA A N 1
ATOM 1424 C CA . ALA A 1 187 ? -24.533 21.173 7.847 1.00 91.19 187 ALA A CA 1
ATOM 1425 C C . ALA A 1 187 ? -24.775 20.416 9.173 1.00 91.19 187 ALA A C 1
ATOM 1427 O O . ALA A 1 187 ? -24.687 19.183 9.174 1.00 91.19 187 ALA A O 1
ATOM 1428 N N . PRO A 1 188 ? -25.049 21.105 10.300 1.00 90.56 188 PRO A N 1
ATOM 1429 C CA . PRO A 1 188 ? -25.166 20.483 11.623 1.00 90.56 188 PRO A CA 1
ATOM 1430 C C . PRO A 1 188 ? -26.097 19.266 11.684 1.00 90.56 188 PRO A C 1
ATOM 1432 O O . PRO A 1 188 ? -25.779 18.286 12.359 1.00 90.56 188 PRO A O 1
ATOM 1435 N N . GLU A 1 189 ? -27.198 19.301 10.938 1.00 92.62 189 GLU A N 1
ATOM 1436 C CA . GLU A 1 189 ? -28.224 18.256 10.876 1.00 92.62 189 GLU A CA 1
ATOM 1437 C C . GLU A 1 189 ? -27.692 16.957 10.245 1.00 92.62 189 GLU A C 1
ATOM 1439 O O . GLU A 1 189 ? -28.109 15.857 10.612 1.00 92.62 189 GLU A O 1
ATOM 1444 N N . ASP A 1 190 ? -26.717 17.077 9.342 1.00 91.75 190 ASP A N 1
ATOM 1445 C CA . ASP A 1 190 ? -26.141 15.972 8.576 1.00 91.75 190 ASP A CA 1
ATOM 1446 C C . ASP A 1 190 ? -24.860 15.397 9.199 1.00 91.75 190 ASP A C 1
ATOM 1448 O O . ASP A 1 190 ? -24.426 14.300 8.824 1.00 91.75 190 ASP A O 1
ATOM 1452 N N . ARG A 1 191 ? -24.266 16.076 10.190 1.00 92.50 191 ARG A N 1
ATOM 1453 C CA . ARG A 1 191 ? -22.999 15.659 10.823 1.00 92.50 191 ARG A CA 1
ATOM 1454 C C . ARG A 1 191 ? -23.073 14.263 11.427 1.00 92.50 191 ARG A C 1
ATOM 1456 O O . ARG A 1 191 ? -22.163 13.463 11.231 1.00 92.50 191 ARG A O 1
ATOM 1463 N N . ALA A 1 192 ? -24.175 13.931 12.101 1.00 91.81 192 ALA A N 1
ATOM 1464 C CA . ALA A 1 192 ? -24.365 12.602 12.683 1.00 91.81 192 ALA A CA 1
ATOM 1465 C C . ALA A 1 192 ? -24.404 11.499 11.610 1.00 91.81 192 ALA A C 1
ATOM 1467 O O . ALA A 1 192 ? -23.873 10.406 11.820 1.00 91.81 192 ALA A O 1
ATOM 1468 N N . ARG A 1 193 ? -25.000 11.786 10.443 1.00 92.56 193 ARG A N 1
ATOM 1469 C CA . ARG A 1 193 ? -25.036 10.860 9.303 1.00 92.56 193 ARG A CA 1
ATOM 1470 C C . ARG A 1 193 ? -23.640 10.674 8.715 1.00 92.56 193 ARG A C 1
ATOM 1472 O O . ARG A 1 193 ? -23.221 9.538 8.503 1.00 92.56 193 ARG A O 1
ATOM 1479 N N . VAL A 1 194 ? -22.920 11.774 8.491 1.00 92.81 194 VAL A N 1
ATOM 1480 C CA . VAL A 1 194 ? -21.553 11.749 7.952 1.00 92.81 194 VAL A CA 1
ATOM 1481 C C . VAL A 1 194 ? -20.606 11.011 8.889 1.00 92.81 194 VAL A C 1
ATOM 1483 O O . VAL A 1 194 ? -19.885 10.136 8.419 1.00 92.81 194 VAL A O 1
ATOM 1486 N N . ARG A 1 195 ? -20.663 11.261 10.202 1.00 92.56 195 ARG A N 1
ATOM 1487 C CA . ARG A 1 195 ? -19.831 10.554 11.185 1.00 92.56 195 ARG A CA 1
ATOM 1488 C C . ARG A 1 195 ? -20.016 9.036 11.107 1.00 92.56 195 ARG A C 1
ATOM 1490 O O . ARG A 1 195 ? -19.033 8.315 10.977 1.00 92.56 195 ARG A O 1
ATOM 1497 N N . ARG A 1 196 ? -21.263 8.549 11.065 1.00 93.38 196 ARG A N 1
ATOM 1498 C CA . ARG A 1 196 ? -21.549 7.108 10.899 1.00 93.38 196 ARG A CA 1
ATOM 1499 C C . ARG A 1 196 ? -20.976 6.542 9.599 1.00 93.38 196 ARG A C 1
ATOM 1501 O O . ARG A 1 196 ? -20.476 5.423 9.581 1.00 93.38 196 ARG A O 1
ATOM 1508 N N . MET A 1 197 ? -21.049 7.296 8.501 1.00 93.75 197 MET A N 1
ATOM 1509 C CA . MET A 1 197 ? -20.454 6.877 7.227 1.00 93.75 197 MET A CA 1
ATOM 1510 C C . MET A 1 197 ? -18.921 6.840 7.315 1.00 93.75 197 MET A C 1
ATOM 1512 O O . MET A 1 197 ? -18.316 5.876 6.849 1.00 93.75 197 MET A O 1
ATOM 1516 N N . LYS A 1 198 ? -18.292 7.841 7.947 1.00 93.69 198 LYS A N 1
ATOM 1517 C CA . LYS A 1 198 ? -16.839 7.878 8.178 1.00 93.69 198 LYS A CA 1
ATOM 1518 C C . LYS A 1 198 ? -16.374 6.696 9.024 1.00 93.69 198 LYS A C 1
ATOM 1520 O O . LYS A 1 198 ? -15.391 6.064 8.659 1.00 93.69 198 LYS A O 1
ATOM 1525 N N . GLU A 1 199 ? -17.108 6.339 10.076 1.00 92.56 199 GLU A N 1
ATOM 1526 C CA . GLU A 1 199 ? -16.836 5.153 10.903 1.00 92.56 199 GLU A CA 1
ATOM 1527 C C . GLU A 1 199 ? -16.870 3.852 10.082 1.00 92.56 199 GLU A C 1
ATOM 1529 O O . GLU A 1 199 ? -16.001 2.996 10.241 1.00 92.56 199 GLU A O 1
ATOM 1534 N N . GLN A 1 200 ? -17.822 3.708 9.152 1.00 92.12 200 GLN A N 1
ATOM 1535 C CA . GLN A 1 200 ? -17.929 2.517 8.294 1.00 92.12 200 GLN A CA 1
ATOM 1536 C C . GLN A 1 200 ? -16.754 2.358 7.327 1.00 92.12 200 GLN A C 1
ATOM 1538 O O . GLN A 1 200 ? -16.392 1.231 6.980 1.00 92.12 200 GLN A O 1
ATOM 1543 N N . VAL A 1 201 ? -16.178 3.472 6.871 1.00 92.94 201 VAL A N 1
ATOM 1544 C CA . VAL A 1 201 ? -15.030 3.462 5.959 1.00 92.94 201 VAL A CA 1
ATOM 1545 C C . VAL A 1 201 ? -13.707 3.707 6.674 1.00 92.94 201 VAL A C 1
ATOM 1547 O O . VAL A 1 201 ? -12.682 3.747 6.003 1.00 92.94 201 VAL A O 1
ATOM 1550 N N . ALA A 1 202 ? -13.681 3.875 7.995 1.00 93.56 202 ALA A N 1
ATOM 1551 C CA . ALA A 1 202 ? -12.458 4.176 8.727 1.00 93.56 202 ALA A CA 1
ATOM 1552 C C . ALA A 1 202 ?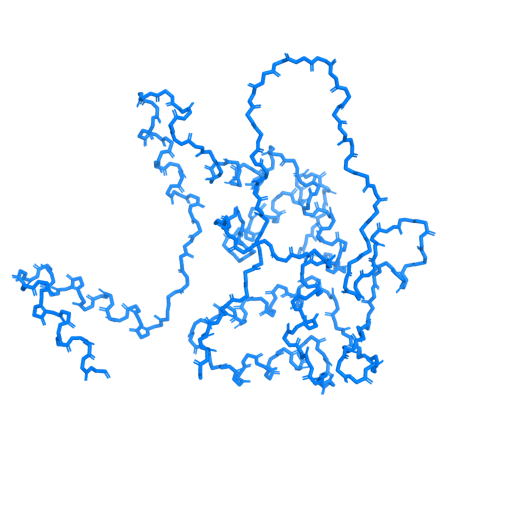 -11.407 3.073 8.530 1.00 93.56 202 ALA A C 1
ATOM 1554 O O . ALA A 1 202 ? -11.721 1.880 8.521 1.00 93.56 202 ALA A O 1
ATOM 1555 N N . ILE A 1 203 ? -10.151 3.487 8.369 1.00 93.25 203 ILE A N 1
ATOM 1556 C CA . ILE A 1 203 ? -9.019 2.562 8.336 1.00 93.25 203 ILE A CA 1
ATOM 1557 C C . ILE A 1 203 ? -8.781 2.112 9.770 1.00 93.25 203 ILE A C 1
ATOM 1559 O O . ILE A 1 203 ? -8.509 2.923 10.654 1.00 93.25 203 ILE A O 1
ATOM 1563 N N . ARG A 1 204 ? -8.927 0.812 10.009 1.00 91.81 204 ARG A N 1
ATOM 1564 C CA . ARG A 1 204 ? -8.768 0.235 11.340 1.00 91.81 204 ARG A CA 1
ATOM 1565 C C . ARG A 1 204 ? -7.282 0.127 11.681 1.00 91.81 204 ARG A C 1
ATOM 1567 O O . ARG A 1 204 ? -6.502 -0.279 10.811 1.00 91.81 204 ARG A O 1
ATOM 1574 N N . PRO A 1 205 ? -6.883 0.439 12.922 1.00 89.19 205 PRO A N 1
ATOM 1575 C CA . PRO A 1 205 ? -5.517 0.211 13.363 1.00 89.19 205 PRO A CA 1
ATOM 1576 C C . PRO A 1 205 ? -5.200 -1.288 13.356 1.00 89.19 205 PRO A C 1
ATOM 1578 O O . PRO A 1 205 ? -6.069 -2.133 13.595 1.00 89.19 205 PRO A O 1
ATOM 1581 N N . ARG A 1 206 ? -3.938 -1.621 13.078 1.00 88.88 206 ARG A N 1
ATOM 1582 C CA . ARG A 1 206 ? -3.419 -2.984 13.222 1.00 88.88 206 ARG A CA 1
ATOM 1583 C C . ARG A 1 206 ? -2.851 -3.118 14.628 1.00 88.88 206 ARG A C 1
ATOM 1585 O O . ARG A 1 206 ? -1.862 -2.475 14.945 1.00 88.88 206 ARG A O 1
ATOM 1592 N N . VAL A 1 207 ? -3.499 -3.939 15.442 1.00 88.94 207 VAL A N 1
ATOM 1593 C CA . VAL A 1 207 ? -3.192 -4.141 16.864 1.00 88.94 207 VAL A CA 1
ATOM 1594 C C . VAL A 1 207 ? -2.635 -5.554 17.027 1.00 88.94 207 VAL A C 1
ATOM 1596 O O . VAL A 1 207 ? -3.231 -6.491 16.482 1.00 88.94 207 VAL A O 1
ATOM 1599 N N . SER A 1 208 ? -1.516 -5.720 17.740 1.00 91.19 208 SER A N 1
ATOM 1600 C CA . SER A 1 208 ? -0.929 -7.054 17.986 1.00 91.19 208 SER A CA 1
ATOM 1601 C C . SER A 1 208 ? -1.876 -7.936 18.803 1.00 91.19 208 SER A C 1
ATOM 1603 O O . SER A 1 208 ? -2.746 -7.436 19.513 1.00 91.19 208 SER A O 1
ATOM 1605 N N . ARG A 1 209 ? -1.721 -9.260 18.761 1.00 89.25 209 ARG A N 1
ATOM 1606 C CA . ARG A 1 209 ? -2.515 -10.171 19.610 1.00 89.25 209 ARG A CA 1
ATOM 1607 C C . ARG A 1 209 ? -2.323 -9.895 21.094 1.00 89.25 209 ARG A C 1
ATOM 1609 O O . ARG A 1 209 ? -3.286 -9.999 21.847 1.00 89.25 209 ARG A O 1
ATOM 1616 N N . ALA A 1 210 ? -1.097 -9.565 21.497 1.00 87.19 210 ALA A N 1
ATOM 1617 C CA . ALA A 1 210 ? -0.775 -9.228 22.879 1.00 87.19 210 ALA A CA 1
ATOM 1618 C C . ALA A 1 210 ? -1.520 -7.958 23.314 1.00 87.19 210 ALA A C 1
ATOM 1620 O O . ALA A 1 210 ? -2.215 -7.958 24.324 1.00 87.19 210 ALA A O 1
ATOM 1621 N N . GLU A 1 211 ? -1.468 -6.914 22.491 1.00 87.81 211 GLU A N 1
ATOM 1622 C CA . GLU A 1 211 ? -2.178 -5.661 22.738 1.00 87.81 211 GLU A CA 1
ATOM 1623 C C . GLU A 1 211 ? -3.704 -5.841 22.669 1.00 87.81 211 GLU A C 1
ATOM 1625 O O . GLU A 1 211 ? -4.427 -5.319 23.507 1.00 87.81 211 GLU A O 1
ATOM 1630 N N . GLN A 1 212 ? -4.227 -6.659 21.752 1.00 88.56 212 GLN A N 1
ATOM 1631 C CA . GLN A 1 212 ? -5.651 -7.010 21.732 1.00 88.56 212 GLN A CA 1
ATOM 1632 C C . GLN A 1 212 ? -6.083 -7.743 23.007 1.00 88.56 212 GLN A C 1
ATOM 1634 O O . GLN A 1 212 ? -7.195 -7.521 23.485 1.00 88.56 212 GLN A O 1
ATOM 1639 N N . ALA A 1 213 ? -5.244 -8.631 23.548 1.00 88.50 213 ALA A N 1
ATOM 1640 C CA . ALA A 1 213 ? -5.518 -9.300 24.816 1.00 88.50 213 ALA A CA 1
ATOM 1641 C C . ALA A 1 213 ? -5.527 -8.294 25.975 1.00 88.50 213 ALA A C 1
ATOM 1643 O O . ALA A 1 213 ? -6.436 -8.338 26.801 1.00 88.50 213 ALA A O 1
ATOM 1644 N N . LEU A 1 214 ? -4.584 -7.348 25.973 1.00 87.50 214 LEU A N 1
ATOM 1645 C CA . LEU A 1 214 ? -4.514 -6.259 26.943 1.00 87.50 214 LEU A CA 1
ATOM 1646 C C . LEU A 1 214 ? -5.758 -5.363 26.895 1.00 87.50 214 LEU A C 1
ATOM 1648 O O . LEU A 1 214 ? -6.365 -5.107 27.929 1.00 87.50 214 LEU A O 1
ATOM 1652 N N . LEU A 1 215 ? -6.178 -4.936 25.702 1.00 87.50 215 LEU A N 1
ATOM 1653 C CA . LEU A 1 215 ? -7.371 -4.105 25.513 1.00 87.50 215 LEU A CA 1
ATOM 1654 C C . LEU A 1 215 ? -8.641 -4.818 25.989 1.00 87.50 215 LEU A C 1
ATOM 1656 O O . LEU A 1 215 ? -9.463 -4.217 26.671 1.00 87.50 215 LEU A O 1
ATOM 1660 N N . ARG A 1 216 ? -8.782 -6.116 25.697 1.00 88.12 216 ARG A N 1
ATOM 1661 C CA . ARG A 1 216 ? -9.917 -6.916 26.189 1.00 88.12 216 ARG A CA 1
ATOM 1662 C C . ARG A 1 216 ? -9.924 -7.040 27.707 1.00 88.12 216 ARG A C 1
ATOM 1664 O O . ARG A 1 216 ? -10.995 -7.032 28.307 1.00 88.12 216 ARG A O 1
ATOM 1671 N N . GLU A 1 217 ? -8.751 -7.192 28.312 1.00 88.62 217 GLU A N 1
ATOM 1672 C CA . GLU A 1 217 ? -8.631 -7.264 29.765 1.00 88.62 217 GLU A CA 1
ATOM 1673 C C . GLU A 1 217 ? -8.951 -5.914 30.414 1.00 88.62 217 GLU A C 1
ATOM 1675 O O . GLU A 1 217 ? -9.721 -5.868 31.371 1.00 88.62 217 GLU A O 1
ATOM 1680 N N . LEU A 1 218 ? -8.453 -4.814 29.845 1.00 87.88 218 LEU A N 1
ATOM 1681 C CA . LEU A 1 218 ? -8.815 -3.458 30.251 1.00 87.88 218 LEU A CA 1
ATOM 1682 C C . LEU A 1 218 ? -10.336 -3.248 30.185 1.00 87.88 218 LEU A C 1
ATOM 1684 O O . LEU A 1 218 ? -10.937 -2.863 31.187 1.00 87.88 218 LEU A O 1
ATOM 1688 N N . ASP A 1 219 ? -10.969 -3.576 29.055 1.00 88.38 219 ASP A N 1
ATOM 1689 C CA . ASP A 1 219 ? -12.424 -3.472 28.885 1.00 88.38 219 ASP A CA 1
ATOM 1690 C C . ASP A 1 219 ? -13.176 -4.306 29.933 1.00 88.38 219 ASP A C 1
ATOM 1692 O O . ASP A 1 219 ? -14.140 -3.835 30.538 1.00 88.38 219 ASP A O 1
ATOM 1696 N N . ARG A 1 220 ? -12.722 -5.536 30.208 1.00 91.00 220 ARG A N 1
ATOM 1697 C CA . ARG A 1 220 ? -13.326 -6.416 31.220 1.00 91.00 220 ARG A CA 1
ATOM 1698 C C . ARG A 1 220 ? -13.281 -5.791 32.617 1.00 91.00 220 ARG A C 1
ATOM 1700 O O . ARG A 1 220 ? -14.283 -5.852 33.331 1.00 91.00 220 ARG A O 1
ATOM 1707 N N . ARG A 1 221 ? -12.143 -5.212 33.009 1.00 89.69 221 ARG A N 1
ATOM 1708 C CA . ARG A 1 221 ? -11.933 -4.597 34.333 1.00 89.69 221 ARG A CA 1
ATOM 1709 C C . ARG A 1 221 ? -12.716 -3.295 34.494 1.00 89.69 221 ARG A C 1
ATOM 1711 O O . ARG A 1 221 ? -13.359 -3.095 35.523 1.00 89.69 221 ARG A O 1
ATOM 1718 N N . LEU A 1 222 ? -12.767 -2.470 33.448 1.00 89.69 222 LEU A N 1
ATOM 1719 C CA . LEU A 1 222 ? -13.612 -1.272 33.418 1.00 89.69 222 LEU A CA 1
ATOM 1720 C C . LEU A 1 222 ? -15.099 -1.630 33.553 1.00 89.69 222 LEU A C 1
ATOM 1722 O O . LEU A 1 222 ? -15.818 -1.005 34.329 1.00 89.69 222 LEU A O 1
ATOM 1726 N N . MET A 1 223 ? -15.557 -2.683 32.868 1.00 90.94 223 MET A N 1
ATOM 1727 C CA . MET A 1 223 ? -16.937 -3.177 32.989 1.00 90.94 223 MET A CA 1
ATOM 1728 C C . MET A 1 223 ? -17.238 -3.800 34.361 1.00 90.94 223 MET A C 1
ATOM 1730 O O . MET A 1 223 ? -18.400 -3.843 34.765 1.00 90.94 223 MET A O 1
ATOM 1734 N N . ALA A 1 224 ? -16.215 -4.261 35.088 1.00 91.75 224 ALA A N 1
ATOM 1735 C CA . ALA A 1 224 ? -16.330 -4.720 36.472 1.00 91.75 224 ALA A CA 1
ATOM 1736 C C . ALA A 1 224 ? -16.333 -3.568 37.501 1.00 91.75 224 ALA A C 1
ATOM 1738 O O . ALA A 1 224 ? -16.564 -3.820 38.683 1.00 91.75 224 ALA A O 1
ATOM 1739 N N . GLY A 1 225 ? -16.128 -2.317 37.064 1.00 88.94 225 GLY A N 1
ATOM 1740 C CA . GLY A 1 225 ? -16.138 -1.127 37.919 1.00 88.94 225 GLY A CA 1
ATOM 1741 C C . GLY A 1 225 ? -14.832 -0.877 38.677 1.00 88.94 225 GLY A C 1
ATOM 1742 O O . GLY A 1 225 ? -14.842 -0.149 39.667 1.00 88.94 225 GLY A O 1
ATOM 1743 N N . GLU A 1 226 ? -13.727 -1.489 38.246 1.00 87.75 226 GLU A N 1
ATOM 1744 C CA . GLU A 1 226 ? -12.402 -1.238 38.819 1.00 87.75 226 GLU A CA 1
ATOM 1745 C C . GLU A 1 226 ? -11.893 0.170 38.448 1.00 87.75 226 GLU A C 1
ATOM 1747 O O . GLU A 1 226 ? -12.200 0.683 37.369 1.00 87.75 226 GLU A O 1
ATOM 1752 N N . ASP A 1 227 ? -11.122 0.804 39.342 1.00 87.00 227 ASP A N 1
ATOM 1753 C CA . ASP A 1 227 ? -10.594 2.158 39.127 1.00 87.00 227 ASP A CA 1
ATOM 1754 C C . ASP A 1 227 ? -9.574 2.167 37.966 1.00 87.00 227 ASP A C 1
ATOM 1756 O O . ASP A 1 227 ? -8.579 1.435 38.019 1.00 87.00 227 ASP A O 1
ATOM 1760 N N . PRO A 1 228 ? -9.768 3.004 36.926 1.00 81.94 228 PRO A N 1
ATOM 1761 C CA . PRO A 1 228 ? -8.812 3.169 35.833 1.00 81.94 228 PRO A CA 1
ATOM 1762 C C . PRO A 1 228 ? -7.359 3.413 36.273 1.00 81.94 228 PRO A C 1
ATOM 1764 O O . PRO A 1 228 ? -6.443 2.935 35.601 1.00 81.94 228 PRO A O 1
ATOM 1767 N N . ALA A 1 229 ? -7.123 4.128 37.379 1.00 80.50 229 ALA A N 1
ATOM 1768 C CA . ALA A 1 229 ? -5.770 4.413 37.866 1.00 80.50 229 ALA A CA 1
ATOM 1769 C C . ALA A 1 229 ? -5.048 3.148 38.369 1.00 80.50 229 ALA A C 1
ATOM 1771 O O . ALA A 1 229 ? -3.864 2.937 38.074 1.00 80.50 229 ALA A O 1
ATOM 1772 N N . ASP A 1 230 ? -5.777 2.270 39.058 1.00 81.69 230 ASP A N 1
ATOM 1773 C CA . ASP A 1 230 ? -5.255 1.000 39.565 1.00 81.69 230 ASP A CA 1
ATOM 1774 C C . ASP A 1 230 ? -5.013 0.007 38.423 1.00 81.69 230 ASP A C 1
ATOM 1776 O O . ASP A 1 230 ? -4.006 -0.707 38.411 1.00 81.69 230 ASP A O 1
ATOM 1780 N N . ILE A 1 231 ? -5.901 -0.002 37.421 1.00 79.44 231 ILE A N 1
ATOM 1781 C CA . ILE A 1 231 ? -5.762 -0.854 36.236 1.00 79.44 231 ILE A CA 1
ATOM 1782 C C . ILE A 1 231 ? -4.482 -0.502 35.465 1.00 79.44 231 ILE A C 1
ATOM 1784 O O . ILE A 1 231 ? -3.701 -1.396 35.141 1.00 79.44 231 ILE A O 1
ATOM 1788 N N . LEU A 1 232 ? -4.241 0.786 35.193 1.00 76.44 232 LEU A N 1
ATOM 1789 C CA . LEU A 1 232 ? -3.065 1.232 34.435 1.00 76.44 232 LEU A CA 1
ATOM 1790 C C . LEU A 1 232 ? -1.749 0.940 35.166 1.00 76.44 232 LEU A C 1
ATOM 1792 O O . LEU A 1 232 ? -0.776 0.542 34.527 1.00 76.44 232 LEU A O 1
ATOM 1796 N N . THR A 1 233 ? -1.732 1.084 36.493 1.00 79.75 233 THR A N 1
ATOM 1797 C CA . THR A 1 233 ? -0.551 0.770 37.313 1.00 79.75 233 THR A CA 1
ATOM 1798 C C . THR A 1 233 ? -0.217 -0.722 37.246 1.00 79.75 233 THR A C 1
ATOM 1800 O O . THR A 1 233 ? 0.932 -1.089 37.037 1.00 79.75 233 THR A O 1
ATOM 1803 N N . GLN A 1 234 ? -1.227 -1.591 37.334 1.00 72.69 234 GLN A N 1
ATOM 1804 C CA . GLN A 1 234 ? -1.032 -3.045 37.326 1.00 72.69 234 GLN A CA 1
ATOM 1805 C C . GLN A 1 234 ? -0.746 -3.625 35.935 1.00 72.69 234 GLN A C 1
ATOM 1807 O O . GLN A 1 234 ? -0.109 -4.667 35.827 1.00 72.69 234 GLN A O 1
ATOM 1812 N N . LEU A 1 235 ? -1.224 -2.979 34.868 1.00 69.44 235 LEU A N 1
ATOM 1813 C CA . LEU A 1 235 ? -0.956 -3.402 33.491 1.00 69.44 235 LEU A CA 1
ATOM 1814 C C . LEU A 1 235 ? 0.409 -2.923 32.969 1.00 69.44 235 LEU A C 1
ATOM 1816 O O . LEU A 1 235 ? 0.924 -3.521 32.032 1.00 69.44 235 LEU A O 1
ATOM 1820 N N . GLY A 1 236 ? 0.989 -1.866 33.551 1.00 60.88 236 GLY A N 1
ATOM 1821 C CA . GLY A 1 236 ? 2.310 -1.340 33.178 1.00 60.88 236 GLY A CA 1
ATOM 1822 C C . GLY A 1 236 ? 3.505 -2.075 33.801 1.00 60.88 236 GLY A C 1
ATOM 1823 O O . GLY A 1 236 ? 4.642 -1.800 33.426 1.00 60.88 236 GLY A O 1
ATOM 1824 N N . GLU A 1 237 ? 3.262 -2.990 34.745 1.00 56.88 237 GLU A N 1
ATOM 1825 C CA . GLU A 1 237 ? 4.288 -3.802 35.423 1.00 56.88 237 GLU A CA 1
ATOM 1826 C C . GLU A 1 237 ? 4.499 -5.197 34.789 1.00 56.88 237 GLU A C 1
ATOM 1828 O O . GLU A 1 237 ? 5.304 -5.982 35.296 1.00 56.88 237 GLU A O 1
ATOM 1833 N N . VAL A 1 238 ? 3.796 -5.510 33.691 1.00 49.22 238 VAL A N 1
ATOM 1834 C CA . VAL A 1 238 ? 3.837 -6.798 32.959 1.00 49.22 238 VAL A CA 1
ATOM 1835 C C . VAL A 1 238 ? 4.623 -6.662 31.659 1.00 49.22 238 VAL A C 1
ATOM 1837 O O . VAL A 1 238 ? 5.410 -7.589 31.359 1.00 49.22 238 VAL A O 1
#

Mean predicted aligned error: 10.76 Å

Solvent-accessible surface area (backbone atoms only — not comparable to full-atom values): 14536 Å² total; per-residue (Å²): 139,84,78,92,73,75,81,73,81,44,69,64,81,84,89,77,85,92,77,94,69,100,62,87,74,79,71,81,73,91,72,58,81,28,76,94,34,54,45,83,42,93,90,51,59,62,69,61,40,61,53,55,53,47,63,43,91,87,78,65,50,77,36,56,44,48,44,39,38,69,49,49,52,52,45,52,57,52,64,64,36,64,82,54,53,70,66,59,37,49,54,46,42,23,49,60,35,24,69,63,53,64,62,98,53,52,70,61,56,49,50,32,57,75,48,63,19,48,81,71,67,84,88,60,75,66,42,60,47,77,76,87,37,38,68,30,47,48,51,25,37,40,68,77,70,65,43,54,72,91,79,56,87,43,48,36,62,60,47,49,56,53,60,74,63,59,52,59,92,27,61,40,28,44,46,26,51,51,63,69,54,59,62,84,83,41,60,80,88,50,34,67,58,50,50,55,53,35,64,75,64,52,84,73,84,79,72,27,67,70,55,51,52,50,52,52,50,50,52,54,41,52,75,70,67,52,59,68,72,60,51,54,57,63,63,72,76,113

pLDDT: mean 81.3, std 21.8, range [26.36, 98.44]

Radius of gyration: 21.47 Å; Cα contacts (8 Å, |Δi|>4): 241; chains: 1; bounding box: 56×46×63 Å